Protein AF-H3CA23-F1 (afdb_monomer_lite)

InterPro domains:
  IPR003574 Interleukin-6-like [PF00489] (91-196)
  IPR003574 Interleukin-6-like [PTHR48494] (9-198)
  IPR009079 Four-helical cytokine-like, core [G3DSA:1.20.1250.10] (47-200)
  IPR009079 Four-helical cytokine-like, core [SSF47266] (45-198)
  IPR030473 Interleukin-6/GCSF/MGF, conserved site [PS00254] (92-117)

Radius of gyration: 25.31 Å; chains: 1; bounding box: 81×69×45 Å

pLDDT: mean 78.19, std 20.19, range [34.44, 96.19]

Organism: Tetraodon nigroviridis (NCBI:txid99883)

Secondary structure (DSSP, 8-state):
------PPP--------------------------------------HHHHHHHHHHHHHHHHHHHHHHHTTTTS-GGGGGGS--TTPPPPPPSSS--HHHHHHHHHHHHHHHHHHHHHHHHH-TTSGGGHHHHHHHHHHHHHHHH-S-GGG-----HHHHHHHHHHH--SSHHHHHHHHHHHHHHHHHHHHHHHHHHHHTT--

Foldseek 3Di:
DDDDDDDDDDDDDDDDDDDDDDDDDDDDDDDDDDDPPPPPVVPDPPLLLLVLLVQLLVLLVVVLVVVCVVCVVPDDLVCLVVLDQPPQFDADDPPDDDLLRLLLSLLLRLLLLLLVCVLLCVLPVPDSNNVSNVSSVSNNVSSCVVNPCNVPRDHDDPVRSVVSVVRQDDPDSVSSVSSSNSSSVSVNVRSVRSCCSNPVVVVD

Structure (mmCIF, N/CA/C/O backbone):
data_AF-H3CA23-F1
#
_entry.id   AF-H3CA23-F1
#
loop_
_atom_site.group_PDB
_atom_site.id
_atom_site.type_symbol
_atom_site.label_atom_id
_atom_site.label_alt_id
_atom_site.label_comp_id
_atom_site.label_asym_id
_atom_site.label_entity_id
_atom_site.label_seq_id
_atom_site.pdbx_PDB_ins_code
_atom_site.Cartn_x
_atom_site.Cartn_y
_atom_site.Cartn_z
_atom_site.occupancy
_atom_site.B_iso_or_equiv
_atom_site.auth_seq_id
_atom_site.auth_comp_id
_atom_site.auth_asym_id
_atom_site.auth_atom_id
_atom_site.pdbx_PDB_model_num
ATOM 1 N N . ALA A 1 1 ? 54.350 11.267 -15.943 1.00 40.88 1 ALA A N 1
ATOM 2 C CA . ALA A 1 1 ? 54.083 12.715 -15.873 1.00 40.88 1 ALA A CA 1
ATOM 3 C C . ALA A 1 1 ? 52.584 12.902 -15.698 1.00 40.88 1 ALA A C 1
ATOM 5 O O . ALA A 1 1 ? 51.828 12.430 -16.537 1.00 40.88 1 ALA A O 1
ATOM 6 N N . ALA A 1 2 ? 52.174 13.456 -14.558 1.00 42.53 2 ALA A N 1
ATOM 7 C CA . ALA A 1 2 ? 50.784 13.728 -14.217 1.00 42.53 2 ALA A CA 1
ATOM 8 C C . ALA A 1 2 ? 50.381 15.100 -14.768 1.00 42.53 2 ALA A C 1
ATOM 10 O O . ALA A 1 2 ? 51.158 16.046 -14.652 1.00 42.53 2 ALA A O 1
ATOM 11 N N . LEU A 1 3 ? 49.178 15.209 -15.328 1.00 47.94 3 LEU A N 1
ATOM 12 C CA . LEU A 1 3 ? 48.535 16.493 -15.587 1.00 47.94 3 LEU A CA 1
ATOM 13 C C . LEU A 1 3 ? 47.151 16.470 -14.946 1.00 47.94 3 LEU A C 1
ATOM 15 O O . LEU A 1 3 ? 46.196 15.901 -15.466 1.00 47.94 3 LEU A O 1
ATOM 19 N N . SER A 1 4 ? 47.115 17.071 -13.762 1.00 47.50 4 SER A N 1
ATOM 20 C CA . SER A 1 4 ? 45.931 17.465 -13.016 1.00 47.50 4 SER A CA 1
ATOM 21 C C . SER A 1 4 ? 45.407 18.790 -13.572 1.00 47.50 4 SER A C 1
ATOM 23 O O . SER A 1 4 ? 46.154 19.762 -13.583 1.00 47.50 4 SER A O 1
ATOM 25 N N . TYR A 1 5 ? 44.131 18.857 -13.951 1.00 51.53 5 TYR A N 1
ATOM 26 C CA . TYR A 1 5 ? 43.370 20.107 -14.108 1.00 51.53 5 TYR A CA 1
ATOM 27 C C . TYR A 1 5 ? 41.912 19.800 -13.718 1.00 51.53 5 TYR A C 1
ATOM 29 O O . TYR A 1 5 ? 41.244 19.028 -14.395 1.00 51.53 5 TYR A O 1
ATOM 37 N N . LEU A 1 6 ? 41.514 20.045 -12.464 1.00 48.12 6 LEU A N 1
ATOM 38 C CA . LEU A 1 6 ? 40.977 21.295 -11.888 1.00 48.12 6 LEU A CA 1
ATOM 39 C C . LEU A 1 6 ? 39.522 21.594 -12.313 1.00 48.12 6 LEU A C 1
ATOM 41 O O . LEU A 1 6 ? 39.256 22.121 -13.387 1.00 48.12 6 LEU A O 1
ATOM 45 N N . LEU A 1 7 ? 38.600 21.261 -11.400 1.00 53.44 7 LEU A N 1
ATOM 46 C CA . LEU A 1 7 ? 37.210 21.731 -11.312 1.00 53.44 7 LEU A CA 1
ATOM 47 C C . LEU A 1 7 ? 37.140 23.259 -11.111 1.00 53.44 7 LEU A C 1
ATOM 49 O O . LEU A 1 7 ? 37.961 23.793 -10.363 1.00 53.44 7 LEU A O 1
ATOM 53 N N . PRO A 1 8 ? 36.095 23.940 -11.611 1.00 59.56 8 PRO A N 1
ATOM 54 C CA . PRO A 1 8 ? 35.662 25.229 -11.080 1.00 59.56 8 PRO A CA 1
ATOM 55 C C . PRO A 1 8 ? 34.441 25.086 -10.140 1.00 59.56 8 PRO A C 1
ATOM 57 O O . PRO A 1 8 ? 33.476 24.404 -10.492 1.00 59.56 8 PRO A O 1
ATOM 60 N N . PRO A 1 9 ? 34.435 25.741 -8.963 1.00 54.28 9 PRO A N 1
ATOM 61 C CA . PRO A 1 9 ? 33.239 25.931 -8.144 1.00 54.28 9 PRO A CA 1
ATOM 62 C C . PRO A 1 9 ? 32.649 27.355 -8.278 1.00 54.28 9 PRO A C 1
ATOM 64 O O . PRO A 1 9 ? 33.352 28.271 -8.697 1.00 54.28 9 PRO A O 1
ATOM 67 N N . LEU A 1 10 ? 31.405 27.517 -7.778 1.00 47.91 10 LEU A N 1
ATOM 68 C CA . LEU A 1 10 ? 30.764 28.766 -7.280 1.00 47.91 10 LEU A CA 1
ATOM 69 C C . LEU A 1 10 ? 30.214 29.736 -8.369 1.00 47.91 10 LEU A C 1
ATOM 71 O O . LEU A 1 10 ? 30.836 29.917 -9.401 1.00 47.91 10 LEU A O 1
ATOM 75 N N . LEU A 1 11 ? 29.051 30.407 -8.277 1.00 55.22 11 LEU A N 1
ATOM 76 C CA . LEU A 1 11 ? 28.129 30.777 -7.189 1.00 55.22 11 LEU A CA 1
ATOM 77 C C . LEU A 1 11 ? 26.729 31.102 -7.761 1.00 55.22 11 LEU A C 1
ATOM 79 O O . LEU A 1 11 ? 26.617 31.797 -8.768 1.00 55.22 11 LEU A O 1
ATOM 83 N N . LEU A 1 12 ? 25.666 30.679 -7.066 1.00 51.41 12 LEU A N 1
ATOM 84 C CA . LEU A 1 12 ? 24.302 31.205 -7.219 1.00 51.41 12 LEU A CA 1
ATOM 85 C C . LEU A 1 12 ? 24.150 32.434 -6.304 1.00 51.41 12 LEU A C 1
ATOM 87 O O . LEU A 1 12 ? 24.375 32.315 -5.102 1.00 51.41 12 LEU A O 1
ATOM 91 N N . ALA A 1 13 ? 23.717 33.580 -6.832 1.00 49.81 13 ALA A N 1
ATOM 92 C CA . ALA A 1 13 ? 23.304 34.728 -6.022 1.00 49.81 13 ALA A CA 1
ATOM 93 C C . ALA A 1 13 ? 21.879 35.146 -6.410 1.00 49.81 13 ALA A C 1
ATOM 95 O O . ALA A 1 13 ? 21.656 35.776 -7.441 1.00 49.81 13 ALA A O 1
ATOM 96 N N . ALA A 1 14 ? 20.908 34.769 -5.577 1.00 46.16 14 ALA A N 1
ATOM 97 C CA . ALA A 1 14 ? 19.543 35.276 -5.624 1.00 46.16 14 ALA A CA 1
ATOM 98 C C . ALA A 1 14 ? 19.436 36.483 -4.681 1.00 46.16 14 ALA A C 1
ATOM 100 O O . ALA A 1 14 ? 19.662 36.350 -3.480 1.00 46.16 14 ALA A O 1
ATOM 101 N N . ALA A 1 15 ? 19.080 37.652 -5.211 1.00 46.56 15 ALA A N 1
ATOM 102 C CA . ALA A 1 15 ? 18.739 38.827 -4.415 1.00 46.56 15 ALA A CA 1
ATOM 103 C C . ALA A 1 15 ? 17.220 39.048 -4.471 1.00 46.56 15 ALA A C 1
ATOM 105 O O . ALA A 1 15 ? 16.711 39.723 -5.365 1.00 46.56 15 ALA A O 1
ATOM 106 N N . LEU A 1 16 ? 16.486 38.467 -3.519 1.00 48.69 16 LEU A N 1
ATOM 107 C CA . LEU A 1 16 ? 15.111 38.875 -3.227 1.00 48.69 16 LEU A CA 1
ATOM 108 C C . LEU A 1 16 ? 15.167 40.095 -2.304 1.00 48.69 16 LEU A C 1
ATOM 110 O O . LEU A 1 16 ? 15.683 40.028 -1.190 1.00 48.69 16 LEU A O 1
ATOM 114 N N . ARG A 1 17 ? 14.655 41.226 -2.792 1.00 45.69 17 ARG A N 1
ATOM 115 C CA . ARG A 1 17 ? 14.483 42.452 -2.010 1.00 45.69 17 ARG A CA 1
ATOM 116 C C . ARG A 1 17 ? 13.384 42.230 -0.965 1.00 45.69 17 ARG A C 1
ATOM 118 O O . ARG A 1 17 ? 12.209 42.208 -1.317 1.00 45.69 17 ARG A O 1
ATOM 125 N N . LEU A 1 18 ? 13.765 42.096 0.306 1.00 40.19 18 LEU A N 1
ATOM 126 C CA . LEU A 1 18 ? 12.863 42.320 1.436 1.00 40.19 18 LEU A CA 1
ATOM 127 C C . LEU A 1 18 ? 12.729 43.832 1.646 1.00 40.19 18 LEU A C 1
ATOM 129 O O . LEU A 1 18 ? 13.694 44.494 2.025 1.00 40.19 18 LEU A O 1
ATOM 133 N N . ALA A 1 19 ? 11.539 44.376 1.401 1.00 43.59 19 ALA A N 1
ATOM 134 C CA . ALA A 1 19 ? 11.179 45.704 1.875 1.00 43.59 19 ALA A CA 1
ATOM 135 C C . ALA A 1 19 ? 10.637 45.581 3.304 1.00 43.59 19 ALA A C 1
ATOM 137 O O . ALA A 1 19 ? 9.668 44.867 3.558 1.00 43.59 19 ALA A O 1
ATOM 138 N N . ALA A 1 20 ? 11.312 46.265 4.222 1.00 39.00 20 ALA A N 1
ATOM 139 C CA . ALA A 1 20 ? 10.903 46.455 5.600 1.00 39.00 20 ALA A CA 1
ATOM 140 C C . ALA A 1 20 ? 9.804 47.525 5.686 1.00 39.00 20 ALA A C 1
ATOM 142 O O . ALA A 1 20 ? 9.911 48.579 5.062 1.00 39.00 20 ALA A O 1
ATOM 143 N N . GLY A 1 21 ? 8.791 47.272 6.510 1.00 36.44 21 GLY A N 1
ATOM 144 C CA . GLY A 1 21 ? 7.843 48.273 6.989 1.00 36.44 21 GLY A CA 1
ATOM 145 C C . GLY A 1 21 ? 7.543 47.981 8.453 1.00 36.44 21 GLY A C 1
ATOM 146 O O . GLY A 1 21 ? 6.911 46.976 8.762 1.00 36.44 21 GLY A O 1
ATOM 147 N N . ALA A 1 22 ? 8.090 48.808 9.340 1.00 40.59 22 ALA A N 1
ATOM 148 C CA . ALA A 1 22 ? 7.913 48.743 10.788 1.00 40.59 22 ALA A CA 1
ATOM 149 C C . ALA A 1 22 ? 6.529 49.301 11.221 1.00 40.59 22 ALA A C 1
ATOM 151 O O . ALA A 1 22 ? 5.900 50.014 10.438 1.00 40.59 22 ALA A O 1
ATOM 152 N N . PRO A 1 23 ? 6.052 48.982 12.443 1.00 52.56 23 PRO A N 1
ATOM 153 C CA . PRO A 1 23 ? 4.692 49.253 12.930 1.00 52.56 23 PRO A CA 1
ATOM 154 C C . PRO A 1 23 ? 4.604 50.583 13.698 1.00 52.56 23 PRO A C 1
ATOM 156 O O . PRO A 1 23 ? 5.628 50.981 14.231 1.00 52.56 23 PRO A O 1
ATOM 159 N N . LEU A 1 24 ? 3.420 51.210 13.828 1.00 42.59 24 LEU A N 1
ATOM 160 C CA . LEU A 1 24 ? 3.053 52.151 14.915 1.00 42.59 24 LEU A CA 1
ATOM 161 C C . LEU A 1 24 ? 1.515 52.412 14.972 1.00 42.59 24 LEU A C 1
ATOM 163 O O . LEU A 1 24 ? 0.808 52.181 13.997 1.00 42.59 24 LEU A O 1
ATOM 167 N N . GLU A 1 25 ? 1.034 52.823 16.153 1.00 40.16 25 GLU A N 1
ATOM 168 C CA . GLU A 1 25 ? -0.298 52.689 16.799 1.00 40.16 25 GLU A CA 1
ATOM 169 C C . GLU A 1 25 ? -1.498 53.597 16.377 1.00 40.16 25 GLU A C 1
ATOM 171 O O . GLU A 1 25 ? -1.301 54.769 16.086 1.00 40.16 25 GLU A O 1
ATOM 176 N N . GLY A 1 26 ? -2.733 53.054 16.540 1.00 35.19 26 GLY A N 1
ATOM 177 C CA . GLY A 1 26 ? -3.985 53.626 17.144 1.00 35.19 26 GLY A CA 1
ATOM 178 C C . GLY A 1 26 ? -4.770 54.794 16.480 1.00 35.19 26 GLY A C 1
ATOM 179 O O . GLY A 1 26 ? -4.214 55.472 15.625 1.00 35.19 26 GLY A O 1
ATOM 180 N N . PRO A 1 27 ? -6.004 55.172 16.933 1.00 44.69 27 PRO A N 1
ATOM 181 C CA . PRO A 1 27 ? -7.143 54.424 17.517 1.00 44.69 27 PRO A CA 1
ATOM 182 C C . PRO A 1 27 ? -8.543 54.745 16.873 1.00 44.69 27 PRO A C 1
ATOM 184 O O . PRO A 1 27 ? -8.699 55.739 16.179 1.00 44.69 27 PRO A O 1
ATOM 187 N N . THR A 1 28 ? -9.565 53.933 17.207 1.00 43.66 28 THR A N 1
ATOM 188 C CA . THR A 1 28 ? -11.036 54.209 17.246 1.00 43.66 28 THR A CA 1
ATOM 189 C C . THR A 1 28 ? -11.780 54.725 15.997 1.00 43.66 28 THR A C 1
ATOM 191 O O . THR A 1 28 ? -11.635 55.876 15.627 1.00 43.66 28 THR A O 1
ATOM 194 N N . GLU A 1 29 ? -12.720 53.923 15.472 1.00 36.56 29 GLU A N 1
ATOM 195 C CA . GLU A 1 29 ? -14.161 54.251 15.327 1.00 36.56 29 GLU A CA 1
ATOM 196 C C . GLU A 1 29 ? -14.910 53.077 14.662 1.00 36.56 29 GLU A C 1
ATOM 198 O O . GLU A 1 29 ? -14.523 52.579 13.608 1.00 36.56 29 GLU A O 1
ATOM 203 N N . SER A 1 30 ? -15.983 52.601 15.304 1.00 43.06 30 SER A N 1
ATOM 204 C CA . SER A 1 30 ? -16.979 51.734 14.659 1.00 43.06 30 SER A CA 1
ATOM 205 C C . SER A 1 30 ? -17.856 52.570 13.727 1.00 43.06 30 SER A C 1
ATOM 207 O O . SER A 1 30 ? -18.174 53.712 14.058 1.00 43.06 30 SER A O 1
ATOM 209 N N . PRO A 1 31 ? -18.402 51.955 12.672 1.00 49.00 31 PRO A N 1
ATOM 210 C CA . PRO A 1 31 ? -19.856 51.953 12.609 1.00 49.00 31 PRO A CA 1
ATOM 211 C C . PRO A 1 31 ? -20.430 50.565 12.330 1.00 49.00 31 PRO A C 1
ATOM 213 O O . PRO A 1 31 ? -19.875 49.743 11.605 1.00 49.00 31 PRO A O 1
ATOM 216 N N . ALA A 1 32 ? -21.580 50.341 12.957 1.00 47.66 32 ALA A N 1
ATOM 217 C CA . ALA A 1 32 ? -22.476 49.232 12.702 1.00 47.66 32 ALA A CA 1
ATOM 218 C C . ALA A 1 32 ? -22.915 49.214 11.230 1.00 47.66 32 ALA A C 1
ATOM 220 O O . ALA A 1 32 ? -23.214 50.258 10.652 1.00 47.66 32 ALA A O 1
ATOM 221 N N . GLY A 1 33 ? -22.989 48.017 10.654 1.00 35.28 33 GLY A N 1
ATOM 222 C CA . GLY A 1 33 ? -23.410 47.809 9.276 1.00 35.28 33 GLY A CA 1
ATOM 223 C C . GLY A 1 33 ? -23.646 46.332 8.990 1.00 35.28 33 GLY A C 1
ATOM 224 O O . GLY A 1 33 ? -22.790 45.670 8.428 1.00 35.28 33 GLY A O 1
ATOM 225 N N . GLU A 1 34 ? -24.803 45.853 9.444 1.00 36.19 34 GLU A N 1
ATOM 226 C CA . GLU A 1 34 ? -25.635 44.840 8.781 1.00 36.19 34 GLU A CA 1
ATOM 227 C C . GLU A 1 34 ? -25.023 43.444 8.558 1.00 36.19 34 GLU A C 1
ATOM 229 O O . GLU A 1 34 ? -24.279 43.147 7.627 1.00 36.19 34 GLU A O 1
ATOM 234 N N . THR A 1 35 ? -25.443 42.540 9.440 1.00 43.78 35 THR A N 1
ATOM 235 C CA . THR A 1 35 ? -25.257 41.095 9.375 1.00 43.78 35 THR A CA 1
ATOM 236 C C . THR A 1 35 ? -25.940 40.513 8.133 1.00 43.78 35 THR A C 1
ATOM 238 O O . THR A 1 35 ? -27.113 40.141 8.183 1.00 43.78 35 THR A O 1
ATOM 241 N N . SER A 1 36 ? -25.210 40.390 7.026 1.00 50.09 36 SER A N 1
ATOM 242 C CA . SER A 1 36 ? -25.570 39.438 5.974 1.00 50.09 36 SER A CA 1
ATOM 243 C C . SER A 1 36 ? -25.048 38.073 6.397 1.00 50.09 36 SER A C 1
ATOM 245 O O . SER A 1 36 ? -23.867 37.764 6.244 1.00 50.09 36 SER A O 1
ATOM 247 N N . GLY A 1 37 ? -25.939 37.296 7.013 1.00 44.53 37 GLY A N 1
ATOM 248 C CA . GLY A 1 37 ? -25.735 35.892 7.336 1.00 44.53 37 GLY A CA 1
ATOM 249 C C . GLY A 1 37 ? -25.619 35.068 6.063 1.00 44.53 37 GLY A C 1
ATOM 250 O O . GLY A 1 37 ? -26.547 34.366 5.680 1.00 44.53 37 GLY A O 1
ATOM 251 N N . GLU A 1 38 ? -24.466 35.140 5.414 1.00 39.28 38 GLU A N 1
ATOM 252 C CA . GLU A 1 38 ? -23.942 33.970 4.741 1.00 39.28 38 GLU A CA 1
ATOM 253 C C . GLU A 1 38 ? -23.339 33.134 5.861 1.00 39.28 38 GLU A C 1
ATOM 255 O O . GLU A 1 38 ? -22.231 33.389 6.339 1.00 39.28 38 GLU A O 1
ATOM 260 N N . GLU A 1 39 ? -24.122 32.173 6.351 1.00 40.69 39 GLU A N 1
ATOM 261 C CA . GLU A 1 39 ? -23.540 30.990 6.957 1.00 40.69 39 GLU A CA 1
ATOM 262 C C . GLU A 1 39 ? -22.532 30.474 5.927 1.00 40.69 39 GLU A C 1
ATOM 264 O O . GLU A 1 39 ? -22.879 29.785 4.967 1.00 40.69 39 GLU A O 1
ATOM 269 N N . LEU A 1 40 ? -21.257 30.840 6.107 1.00 34.44 40 LEU A N 1
ATOM 270 C CA . LEU A 1 40 ? -20.181 29.934 5.778 1.00 34.44 40 LEU A CA 1
ATOM 271 C C . LEU A 1 40 ? -20.583 28.671 6.530 1.00 34.44 40 LEU A C 1
ATOM 273 O O . LEU A 1 40 ? -20.370 28.571 7.741 1.00 34.44 40 LEU A O 1
ATOM 277 N N . GLU A 1 41 ? -21.245 27.759 5.812 1.00 39.75 41 GLU A N 1
ATOM 278 C CA . GLU A 1 41 ? -21.156 26.327 6.021 1.00 39.75 41 GLU A CA 1
ATOM 279 C C . GLU A 1 41 ? -19.690 26.11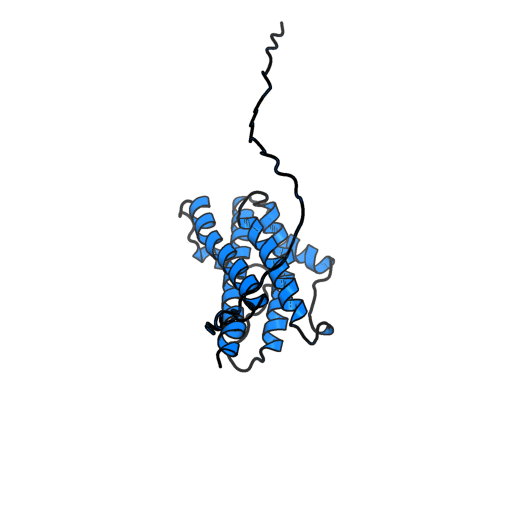7 6.355 1.00 39.75 41 GLU A C 1
ATOM 281 O O . GLU A 1 41 ? -18.804 26.159 5.495 1.00 39.75 41 GLU A O 1
ATOM 286 N N . THR A 1 42 ? -19.424 26.090 7.657 1.00 34.75 42 THR A N 1
ATOM 287 C CA . THR A 1 42 ? -18.108 25.903 8.223 1.00 34.75 42 THR A CA 1
ATOM 288 C C . THR A 1 42 ? -17.874 24.466 7.865 1.00 34.75 42 THR A C 1
ATOM 290 O O . THR A 1 42 ? -18.392 23.573 8.536 1.00 34.75 42 THR A O 1
ATOM 293 N N . GLY A 1 43 ? -17.263 24.289 6.685 1.00 35.28 43 GLY A N 1
ATOM 294 C CA . GLY A 1 43 ? -17.200 23.028 5.980 1.00 35.28 43 GLY A CA 1
ATOM 295 C C . GLY A 1 43 ? -16.864 21.978 7.006 1.00 35.28 43 GLY A C 1
ATOM 296 O O . GLY A 1 43 ? -15.843 22.101 7.688 1.00 35.28 43 GLY A O 1
ATOM 297 N N . ARG A 1 44 ? -17.808 21.051 7.204 1.00 45.09 44 ARG A N 1
ATOM 298 C CA . ARG A 1 44 ? -17.723 19.975 8.189 1.00 45.09 44 ARG A CA 1
ATOM 299 C C . ARG A 1 44 ? -16.259 19.549 8.289 1.00 45.09 44 ARG A C 1
ATOM 301 O O . ARG A 1 44 ? -15.719 19.217 7.231 1.00 45.09 44 ARG A O 1
ATOM 308 N N . PRO A 1 45 ? -15.618 19.589 9.476 1.00 49.56 45 PRO A N 1
ATOM 309 C CA . PRO A 1 45 ? -14.192 19.316 9.588 1.00 49.56 45 PRO A CA 1
ATOM 310 C C . PRO A 1 45 ? -13.901 18.041 8.811 1.00 49.56 45 PRO A C 1
ATOM 312 O O . PRO A 1 45 ? -14.546 17.016 9.068 1.00 49.56 45 PRO A O 1
ATOM 315 N N . GLU A 1 46 ? -13.047 18.150 7.787 1.00 63.09 46 GLU A N 1
ATOM 316 C CA . GLU A 1 46 ? -12.766 17.021 6.910 1.00 63.09 46 GLU A CA 1
ATOM 317 C C . GLU A 1 46 ? -12.392 15.841 7.804 1.00 63.09 46 GLU A C 1
ATOM 319 O O . GLU A 1 46 ? -11.524 15.957 8.672 1.00 63.09 46 GLU A O 1
ATOM 324 N N . ASP A 1 47 ? -13.100 14.719 7.662 1.00 85.75 47 ASP A N 1
ATOM 325 C CA . ASP A 1 47 ? -12.831 13.557 8.498 1.00 85.75 47 ASP A CA 1
ATOM 326 C C . ASP A 1 47 ? -11.399 13.097 8.218 1.00 85.75 47 ASP A C 1
ATOM 328 O O . ASP A 1 47 ? -11.132 12.502 7.173 1.00 85.75 47 ASP A O 1
ATOM 332 N N . ALA A 1 48 ? -10.485 13.384 9.148 1.00 90.38 48 ALA A N 1
ATOM 333 C CA . ALA A 1 48 ? -9.047 13.181 8.983 1.00 90.38 48 ALA A CA 1
ATOM 334 C C . ALA A 1 48 ? -8.708 11.753 8.529 1.00 90.38 48 ALA A C 1
ATOM 336 O O . ALA A 1 48 ? -7.833 11.549 7.688 1.00 90.38 48 ALA A O 1
ATOM 337 N N . LEU A 1 49 ? -9.482 10.762 8.987 1.00 90.12 49 LEU A N 1
ATOM 338 C CA . LEU A 1 49 ? -9.360 9.381 8.530 1.00 90.12 49 LEU A CA 1
ATOM 339 C C . LEU A 1 49 ? -9.688 9.218 7.039 1.00 90.12 49 LEU A C 1
ATOM 341 O O . LEU A 1 49 ? -8.983 8.500 6.332 1.00 90.12 49 LEU A O 1
ATOM 345 N N . ALA A 1 50 ? -10.766 9.839 6.559 1.00 89.75 50 ALA A N 1
ATOM 346 C CA . ALA A 1 50 ? -11.139 9.791 5.150 1.00 89.75 50 ALA A CA 1
ATOM 347 C C . ALA A 1 50 ? -10.077 10.485 4.284 1.00 89.75 50 ALA A C 1
ATOM 349 O O . ALA A 1 50 ? -9.662 9.925 3.271 1.00 89.75 50 ALA A O 1
ATOM 350 N N . VAL A 1 51 ? -9.567 11.640 4.723 1.00 92.19 51 VAL A N 1
ATOM 351 C CA . VAL A 1 51 ? -8.485 12.370 4.039 1.00 92.19 51 VAL A CA 1
ATOM 352 C C . VAL A 1 51 ? -7.203 11.538 3.969 1.00 92.19 51 VAL A C 1
ATOM 354 O O . VAL A 1 51 ? -6.598 11.402 2.899 1.00 92.19 51 VAL A O 1
ATOM 357 N N . ALA A 1 52 ? -6.799 10.931 5.087 1.00 93.88 52 ALA A N 1
ATOM 358 C CA . ALA A 1 52 ? -5.630 10.062 5.140 1.00 93.88 52 ALA A CA 1
ATOM 359 C C . ALA A 1 52 ? -5.803 8.841 4.221 1.00 93.88 52 ALA A C 1
ATOM 361 O O . ALA A 1 52 ? -4.899 8.509 3.453 1.00 93.88 52 ALA A O 1
ATOM 362 N N . LEU A 1 53 ? -6.985 8.216 4.228 1.00 93.62 53 LEU A N 1
ATOM 363 C CA . LEU A 1 53 ? -7.293 7.064 3.382 1.00 93.62 53 LEU A CA 1
ATOM 364 C C . LEU A 1 53 ? -7.227 7.413 1.890 1.00 93.62 53 LEU A C 1
ATOM 366 O O . LEU A 1 53 ? -6.591 6.693 1.116 1.00 93.62 53 LEU A O 1
ATOM 370 N N . GLU A 1 54 ? -7.833 8.529 1.485 1.00 93.25 54 GLU A N 1
ATOM 371 C CA . GLU A 1 54 ? -7.776 9.008 0.099 1.00 93.25 54 GLU A CA 1
ATOM 372 C C . GLU A 1 54 ? -6.349 9.375 -0.328 1.00 93.25 54 GLU A C 1
ATOM 374 O O . GLU A 1 54 ? -5.968 9.150 -1.479 1.00 93.25 54 GLU A O 1
ATOM 379 N N . SER A 1 55 ? -5.523 9.877 0.594 1.00 94.06 55 SER A N 1
ATOM 380 C CA . SER A 1 55 ? -4.116 10.191 0.320 1.00 94.06 55 SER A CA 1
ATOM 381 C C . SER A 1 55 ? -3.306 8.934 -0.020 1.00 94.06 55 SER A C 1
ATOM 383 O O . SER A 1 55 ? -2.617 8.906 -1.046 1.00 94.06 55 SER A O 1
ATOM 385 N N . VAL A 1 56 ? -3.451 7.853 0.759 1.00 94.81 56 VAL A N 1
ATOM 386 C CA . VAL A 1 56 ? -2.783 6.570 0.460 1.00 94.81 56 VAL A CA 1
ATOM 387 C C . VAL A 1 56 ? -3.330 5.944 -0.824 1.00 94.81 56 VAL A C 1
ATOM 389 O O . VAL A 1 56 ? -2.568 5.428 -1.647 1.00 94.81 56 VAL A O 1
ATOM 392 N N . LEU A 1 57 ? -4.645 6.012 -1.050 1.00 94.62 57 LEU A N 1
ATOM 393 C CA . LEU A 1 57 ? -5.262 5.507 -2.280 1.00 94.62 57 LEU A CA 1
ATOM 394 C C . LEU A 1 57 ? -4.770 6.249 -3.520 1.00 94.62 57 LEU A C 1
ATOM 396 O O . LEU A 1 57 ? -4.502 5.623 -4.545 1.00 94.62 57 LEU A O 1
ATOM 400 N N . ARG A 1 58 ? -4.599 7.570 -3.434 1.00 93.19 58 ARG A N 1
ATOM 401 C CA . ARG A 1 58 ? -4.024 8.373 -4.515 1.00 93.19 58 ARG A CA 1
ATOM 402 C C . ARG A 1 58 ? -2.574 7.977 -4.781 1.00 93.19 58 ARG A C 1
ATOM 404 O O . ARG A 1 58 ? -2.222 7.778 -5.943 1.00 93.19 58 ARG A O 1
ATOM 411 N N . ALA A 1 59 ? -1.762 7.826 -3.734 1.00 91.81 59 ALA A N 1
ATOM 412 C CA . ALA A 1 59 ? -0.364 7.420 -3.861 1.00 91.81 59 ALA A CA 1
ATOM 413 C C . ALA A 1 59 ? -0.237 6.026 -4.502 1.00 91.81 59 ALA A C 1
ATOM 415 O O . ALA A 1 59 ? 0.426 5.868 -5.524 1.00 91.81 59 ALA A O 1
ATOM 416 N N . THR A 1 60 ? -0.976 5.037 -3.994 1.00 92.62 60 THR A N 1
ATOM 417 C CA . THR A 1 60 ? -0.979 3.671 -4.547 1.00 92.62 60 THR A CA 1
ATOM 418 C C . THR A 1 60 ? -1.599 3.590 -5.944 1.00 92.62 60 THR A C 1
ATOM 420 O O . THR A 1 60 ? -1.156 2.790 -6.758 1.00 92.62 60 THR A O 1
ATOM 423 N N . LYS A 1 61 ? -2.573 4.439 -6.298 1.00 91.38 61 LYS A N 1
ATOM 424 C CA . LYS A 1 61 ? -3.113 4.497 -7.669 1.00 91.38 61 LYS A CA 1
ATOM 425 C C . LYS A 1 61 ? -2.080 5.005 -8.677 1.00 91.38 61 LYS A C 1
ATOM 427 O O . LYS A 1 61 ? -2.071 4.544 -9.820 1.00 91.38 61 LYS A O 1
ATOM 432 N N . ARG A 1 62 ? -1.218 5.951 -8.281 1.00 89.56 62 ARG A N 1
ATOM 433 C CA . ARG A 1 62 ? -0.133 6.453 -9.144 1.00 89.56 62 ARG A CA 1
ATOM 434 C C . ARG A 1 62 ? 0.882 5.362 -9.477 1.00 89.56 62 ARG A C 1
ATOM 436 O O . ARG A 1 62 ? 1.325 5.325 -10.623 1.00 89.56 62 ARG A O 1
ATOM 443 N N . HIS A 1 63 ? 1.137 4.434 -8.552 1.00 89.75 63 HIS A N 1
ATOM 444 C CA . HIS A 1 63 ? 2.124 3.370 -8.753 1.00 89.75 63 HIS A CA 1
ATOM 445 C C . HIS A 1 63 ? 1.865 2.522 -10.008 1.00 89.75 63 HIS A C 1
ATOM 447 O O . HIS A 1 63 ? 2.814 2.104 -10.659 1.00 89.75 63 HIS A O 1
ATOM 453 N N . LYS A 1 64 ? 0.601 2.323 -10.426 1.00 90.38 64 LYS A N 1
ATOM 454 C CA . LYS A 1 64 ? 0.297 1.593 -11.672 1.00 90.38 64 LYS A CA 1
ATOM 455 C C . LYS A 1 64 ? 0.983 2.223 -12.888 1.00 90.38 64 LYS A C 1
ATOM 457 O O . LYS A 1 64 ? 1.454 1.507 -13.764 1.00 90.38 64 LYS A O 1
ATOM 462 N N . LYS A 1 65 ? 1.037 3.557 -12.958 1.00 90.50 65 LYS A N 1
ATOM 463 C CA . LYS A 1 65 ? 1.722 4.259 -14.053 1.00 90.50 65 LYS A CA 1
ATOM 464 C C . LYS A 1 65 ? 3.236 4.076 -13.968 1.00 90.50 65 LYS A C 1
ATOM 466 O O . LYS A 1 65 ? 3.870 3.887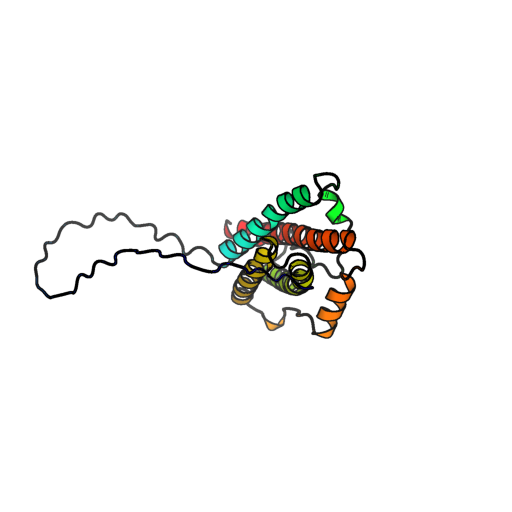 -14.996 1.00 90.50 65 LYS A O 1
ATOM 471 N N . GLU A 1 66 ? 3.788 4.112 -12.759 1.00 91.62 66 GLU A N 1
ATOM 472 C CA . GLU A 1 66 ? 5.223 3.928 -12.511 1.00 91.62 66 GLU A CA 1
ATOM 473 C C . GLU A 1 66 ? 5.668 2.503 -12.868 1.00 91.62 66 GLU A C 1
ATOM 475 O O . GLU A 1 66 ? 6.662 2.344 -13.566 1.00 91.62 66 GLU A O 1
ATOM 480 N N . PHE A 1 67 ? 4.873 1.487 -12.517 1.00 93.81 67 PHE A N 1
ATOM 481 C CA . PHE A 1 67 ? 5.083 0.101 -12.941 1.00 93.81 67 PHE A CA 1
ATOM 482 C C . PHE A 1 67 ? 5.127 -0.033 -14.469 1.00 93.81 67 PHE A C 1
ATOM 484 O O . PHE A 1 67 ? 6.063 -0.603 -15.025 1.00 93.81 67 PHE A O 1
ATOM 491 N N . LEU A 1 68 ? 4.117 0.505 -15.162 1.00 93.69 68 LEU A N 1
ATOM 492 C CA . LEU A 1 68 ? 4.043 0.402 -16.622 1.00 93.69 68 LEU A CA 1
ATOM 493 C C . LEU A 1 68 ? 5.211 1.120 -17.306 1.00 93.69 68 LEU A C 1
ATOM 495 O O . LEU A 1 68 ? 5.699 0.633 -18.321 1.00 93.69 68 LEU A O 1
ATOM 499 N N . ALA A 1 69 ? 5.662 2.248 -16.751 1.00 93.19 69 ALA A N 1
ATOM 500 C CA . ALA A 1 69 ? 6.825 2.969 -17.252 1.00 93.19 69 ALA A CA 1
ATOM 501 C C . ALA A 1 69 ? 8.125 2.179 -17.036 1.00 93.19 69 ALA A C 1
ATOM 503 O O . ALA A 1 69 ? 8.936 2.077 -17.951 1.00 93.19 69 ALA A O 1
ATOM 504 N N . GLU A 1 70 ? 8.309 1.591 -15.853 1.00 93.88 70 GLU A N 1
ATOM 505 C CA . GLU A 1 70 ? 9.509 0.826 -15.511 1.00 93.88 70 GLU A CA 1
ATOM 506 C C . GLU A 1 70 ? 9.684 -0.421 -16.381 1.00 93.88 70 GLU A C 1
ATOM 508 O O . GLU A 1 70 ? 10.784 -0.690 -16.863 1.00 93.88 70 GLU A O 1
ATOM 513 N N . PHE A 1 71 ? 8.599 -1.156 -16.622 1.00 94.25 71 PHE A N 1
ATOM 514 C CA . PHE A 1 71 ? 8.623 -2.368 -17.443 1.00 94.25 71 PHE A CA 1
ATOM 515 C C . PHE A 1 71 ? 8.252 -2.117 -18.906 1.00 94.25 71 PHE A C 1
ATOM 517 O O . PHE A 1 71 ? 8.041 -3.075 -19.641 1.00 94.25 71 PHE A O 1
ATOM 524 N N . GLN A 1 72 ? 8.140 -0.851 -19.326 1.00 93.88 72 GLN A N 1
ATOM 525 C CA . GLN A 1 72 ? 7.838 -0.437 -20.705 1.00 93.88 72 GLN A CA 1
ATOM 526 C C . GLN A 1 72 ? 6.592 -1.118 -21.310 1.00 93.88 72 GLN A C 1
ATOM 528 O O . GLN A 1 72 ? 6.463 -1.247 -22.521 1.00 93.88 72 GLN A O 1
ATOM 533 N N . GLY A 1 73 ? 5.656 -1.565 -20.467 1.00 88.25 73 GLY A N 1
ATOM 534 C CA . GLY A 1 73 ? 4.476 -2.331 -20.881 1.00 88.25 73 GLY A CA 1
ATOM 535 C C . GLY A 1 73 ? 4.716 -3.811 -21.222 1.00 88.25 73 GLY A C 1
ATOM 536 O O . GLY A 1 73 ? 3.740 -4.519 -21.465 1.00 88.25 73 GLY A O 1
ATOM 537 N N . GLU A 1 74 ? 5.958 -4.301 -21.176 1.00 91.69 74 GLU A N 1
ATOM 538 C CA . GLU A 1 74 ? 6.316 -5.702 -21.464 1.00 91.69 74 GLU A CA 1
ATOM 539 C C . GLU A 1 74 ? 5.745 -6.671 -20.421 1.00 91.69 74 GLU A C 1
ATOM 541 O O . GLU A 1 74 ? 5.359 -7.804 -20.718 1.00 91.69 74 GLU A O 1
ATOM 546 N N . VAL A 1 75 ? 5.642 -6.209 -19.173 1.00 93.25 75 VAL A N 1
ATOM 547 C CA . VAL A 1 75 ? 5.004 -6.955 -18.088 1.00 93.25 75 VAL A CA 1
ATOM 548 C C . VAL A 1 75 ? 3.602 -6.405 -17.861 1.00 93.25 75 VAL A C 1
ATOM 550 O O . VAL A 1 75 ? 3.412 -5.223 -17.575 1.00 93.25 75 VAL A O 1
ATOM 553 N N . LYS A 1 76 ? 2.596 -7.279 -17.946 1.00 93.19 76 LYS A N 1
ATOM 554 C CA . LYS A 1 76 ? 1.207 -6.916 -17.642 1.00 93.19 76 LYS A CA 1
ATOM 555 C C . LYS A 1 76 ? 1.053 -6.638 -16.151 1.00 93.19 76 LYS A C 1
ATOM 557 O O . LYS A 1 76 ? 1.461 -7.449 -15.324 1.00 93.19 76 LYS A O 1
ATOM 562 N N . TYR A 1 77 ? 0.415 -5.522 -15.808 1.00 92.19 77 TYR A N 1
ATOM 563 C CA . TYR A 1 77 ? 0.199 -5.103 -14.418 1.00 92.19 77 TYR A CA 1
ATOM 564 C C . TYR A 1 77 ? -0.551 -6.156 -13.593 1.00 92.19 77 TYR A C 1
ATOM 566 O O . TYR A 1 77 ? -0.287 -6.341 -12.408 1.00 92.19 77 TYR A O 1
ATOM 574 N N . GLU A 1 78 ? -1.445 -6.902 -14.233 1.00 91.00 78 GLU A N 1
ATOM 575 C CA . GLU A 1 78 ? -2.216 -7.974 -13.612 1.00 91.00 78 GLU A CA 1
ATOM 576 C C . GLU A 1 78 ? -1.320 -9.118 -13.108 1.00 91.00 78 GLU A C 1
ATOM 578 O O . GLU A 1 78 ? -1.699 -9.807 -12.170 1.00 91.00 78 GLU A O 1
ATOM 583 N N . PHE A 1 79 ? -0.103 -9.292 -13.644 1.00 91.56 79 PHE A N 1
ATOM 584 C CA . PHE A 1 79 ? 0.832 -10.323 -13.174 1.00 91.56 79 PHE A CA 1
ATOM 585 C C . PHE A 1 79 ? 1.361 -10.079 -11.758 1.00 91.56 79 PHE A C 1
ATOM 587 O O . PHE A 1 79 ? 1.901 -11.004 -11.146 1.00 91.56 79 PHE A O 1
ATOM 594 N N . LEU A 1 80 ? 1.172 -8.879 -11.204 1.00 92.38 80 LEU A N 1
ATOM 595 C CA . LEU A 1 80 ? 1.475 -8.598 -9.802 1.00 92.38 80 LEU A CA 1
ATOM 596 C C . LEU A 1 80 ? 0.633 -9.454 -8.838 1.00 92.38 80 LEU A C 1
ATOM 598 O O . LEU A 1 80 ? 1.077 -9.720 -7.722 1.00 92.38 80 LEU A O 1
ATOM 602 N N . ASP A 1 81 ? -0.524 -9.976 -9.268 1.00 86.25 81 ASP A N 1
ATOM 603 C CA . ASP A 1 81 ? -1.348 -10.899 -8.469 1.00 86.25 81 ASP A CA 1
ATOM 604 C C . ASP A 1 81 ? -0.691 -12.280 -8.222 1.00 86.25 81 ASP A C 1
ATOM 606 O O . ASP A 1 81 ? -1.075 -13.028 -7.303 1.00 86.25 81 ASP A O 1
ATOM 610 N N . ARG A 1 82 ? 0.330 -12.611 -9.026 1.00 85.44 82 ARG A N 1
ATOM 611 C CA . ARG A 1 82 ? 1.088 -13.867 -8.964 1.00 85.44 82 ARG A CA 1
ATOM 612 C C . ARG A 1 82 ? 2.204 -13.808 -7.933 1.00 85.44 82 ARG A C 1
ATOM 614 O O . ARG A 1 82 ? 2.623 -14.854 -7.443 1.00 85.44 82 ARG A O 1
ATOM 621 N N . TYR A 1 83 ? 2.650 -12.609 -7.563 1.00 83.44 83 TYR A N 1
ATOM 622 C CA . TYR A 1 83 ? 3.644 -12.412 -6.513 1.00 83.44 83 TYR A CA 1
ATOM 623 C C . TYR A 1 83 ? 2.965 -12.574 -5.156 1.00 83.44 83 TYR A C 1
ATOM 625 O O . TYR A 1 83 ? 2.466 -11.624 -4.555 1.00 83.44 83 TYR A O 1
ATOM 633 N N . LYS A 1 84 ? 2.899 -13.829 -4.695 1.00 83.00 84 LYS A N 1
ATOM 634 C CA . LYS A 1 84 ? 2.306 -14.177 -3.403 1.00 83.00 84 LYS A CA 1
ATOM 635 C C . LYS A 1 84 ? 3.155 -13.594 -2.283 1.00 83.00 84 LYS A C 1
ATOM 637 O O . LYS A 1 84 ? 4.257 -14.065 -2.015 1.00 83.00 84 LYS A O 1
ATOM 642 N N . ILE A 1 85 ? 2.612 -12.570 -1.640 1.00 86.75 85 ILE A N 1
ATOM 643 C CA . ILE A 1 85 ? 3.180 -11.983 -0.435 1.00 86.75 85 ILE A CA 1
ATOM 644 C C . ILE A 1 85 ? 2.612 -12.757 0.756 1.00 86.75 85 ILE A C 1
ATOM 646 O O . ILE A 1 85 ? 1.388 -12.881 0.875 1.00 86.75 85 ILE A O 1
ATOM 650 N N . PRO A 1 86 ? 3.466 -13.326 1.615 1.00 81.56 86 PRO A N 1
ATOM 651 C CA . PRO A 1 86 ? 3.007 -14.020 2.807 1.00 81.56 86 PRO A CA 1
ATOM 652 C C . PRO A 1 86 ? 2.271 -13.081 3.761 1.00 81.56 86 PRO A C 1
ATOM 654 O O . PRO A 1 86 ? 2.569 -11.891 3.837 1.00 81.56 86 PRO A O 1
ATOM 657 N N . SER A 1 87 ? 1.328 -13.641 4.518 1.00 81.69 87 SER A N 1
ATOM 658 C CA . SER A 1 87 ? 0.671 -12.948 5.634 1.00 81.69 87 SER A CA 1
ATOM 659 C C . SER A 1 87 ? -0.074 -11.664 5.251 1.00 81.69 87 SER A C 1
ATOM 661 O O . SER A 1 87 ? -0.230 -10.774 6.085 1.00 81.69 87 SER A O 1
ATOM 663 N N . LEU A 1 88 ? -0.557 -11.556 4.005 1.00 85.19 88 LEU A N 1
ATOM 664 C CA . LEU A 1 88 ? -1.418 -10.441 3.619 1.00 85.19 88 LEU A CA 1
ATOM 665 C C . LEU A 1 88 ? -2.700 -10.426 4.468 1.00 85.19 88 LEU A C 1
ATOM 667 O O . LEU A 1 88 ? -3.303 -11.480 4.699 1.00 85.19 88 LEU A O 1
ATOM 671 N N . PRO A 1 89 ? -3.142 -9.241 4.916 1.00 85.12 89 PRO A N 1
ATOM 672 C CA . PRO A 1 89 ? -4.296 -9.126 5.790 1.00 85.12 89 PRO A CA 1
ATOM 673 C C . PRO A 1 89 ? -5.594 -9.519 5.087 1.00 85.12 89 PRO A C 1
ATOM 675 O O . PRO A 1 89 ? -5.794 -9.285 3.892 1.00 85.12 89 PRO A O 1
ATOM 678 N N . ALA A 1 90 ? -6.519 -10.076 5.867 1.00 83.62 90 ALA A N 1
ATOM 679 C CA . ALA A 1 90 ? -7.862 -10.367 5.395 1.00 83.62 90 ALA A CA 1
ATOM 680 C C . ALA A 1 90 ? -8.618 -9.072 5.053 1.00 83.62 90 ALA A C 1
ATOM 682 O O . ALA A 1 90 ? -8.548 -8.070 5.765 1.00 83.62 90 ALA A O 1
ATOM 683 N N . LYS A 1 91 ? -9.407 -9.119 3.978 1.00 80.56 91 LYS A N 1
ATOM 684 C CA . LYS A 1 91 ? -10.268 -8.011 3.547 1.00 80.56 91 LYS A CA 1
ATOM 685 C C . LYS A 1 91 ? -11.400 -7.755 4.550 1.00 80.56 91 LYS A C 1
ATOM 687 O O . LYS A 1 91 ? -11.830 -8.661 5.277 1.00 80.56 91 LYS A O 1
ATOM 692 N N . CYS A 1 92 ? -11.944 -6.536 4.556 1.00 81.75 92 CYS A N 1
ATOM 693 C CA . CYS A 1 92 ? -13.206 -6.278 5.251 1.00 81.75 92 CYS A CA 1
ATOM 694 C C . CYS A 1 92 ? -14.364 -6.977 4.508 1.00 81.75 92 CYS A C 1
ATOM 696 O O . CYS A 1 92 ? -14.538 -6.752 3.311 1.00 81.75 92 CYS A O 1
ATOM 698 N N . PRO A 1 93 ? -15.160 -7.825 5.177 1.00 70.06 93 PRO A N 1
ATOM 699 C CA . PRO A 1 93 ? -16.285 -8.505 4.563 1.00 70.06 93 PRO A CA 1
ATOM 700 C C . PRO A 1 93 ? -17.410 -7.508 4.308 1.00 70.06 93 PRO A C 1
ATOM 702 O O . PRO A 1 93 ? -17.654 -6.586 5.088 1.00 70.06 93 PRO A O 1
ATOM 705 N N . TYR A 1 94 ? -18.088 -7.712 3.183 1.00 65.31 94 TYR A N 1
ATOM 706 C CA . TYR A 1 94 ? -19.092 -6.797 2.649 1.00 65.31 94 TYR A CA 1
ATOM 707 C C . TYR A 1 94 ? -20.408 -6.795 3.444 1.00 65.31 94 TYR A C 1
ATOM 709 O O . TYR A 1 94 ? -21.105 -5.781 3.466 1.00 65.31 94 TYR A O 1
ATOM 717 N N . SER A 1 95 ? -20.740 -7.895 4.124 1.00 65.00 95 SER A N 1
ATOM 718 C CA . SER A 1 95 ? -21.964 -8.067 4.914 1.00 65.00 95 SER A CA 1
ATOM 719 C C . SER A 1 95 ? -21.652 -8.347 6.389 1.00 65.00 95 SER A C 1
ATOM 721 O O . SER A 1 95 ? -20.603 -8.886 6.735 1.00 65.00 95 SER A O 1
ATOM 723 N N . ASN A 1 96 ? -22.571 -7.948 7.274 1.00 60.41 96 ASN A N 1
ATOM 724 C CA . ASN A 1 96 ? -22.604 -8.300 8.704 1.00 60.41 96 ASN A CA 1
ATOM 725 C C . ASN A 1 96 ? -21.415 -7.852 9.580 1.00 60.41 96 ASN A C 1
ATOM 727 O O . ASN A 1 96 ? -21.344 -8.233 10.743 1.00 60.41 96 ASN A O 1
ATOM 731 N N . PHE A 1 97 ? -20.507 -7.007 9.081 1.00 62.34 97 PHE A N 1
ATOM 732 C CA . PHE A 1 97 ? -19.421 -6.440 9.892 1.00 62.34 97 PHE A CA 1
ATOM 733 C C . PHE A 1 97 ? -19.748 -5.046 10.431 1.00 62.34 97 PHE A C 1
ATOM 735 O O . PHE A 1 97 ? -20.115 -4.145 9.672 1.00 62.34 97 PHE A O 1
ATOM 742 N N . GLY A 1 98 ? -19.569 -4.851 11.739 1.00 72.75 98 GLY A N 1
ATOM 743 C CA . GLY A 1 98 ? -19.598 -3.528 12.363 1.00 72.75 98 GLY A CA 1
ATOM 744 C C . GLY A 1 98 ? -18.434 -2.655 11.880 1.00 72.75 98 GLY A C 1
ATOM 745 O O . GLY A 1 98 ? -17.360 -3.165 11.554 1.00 72.75 98 GLY A O 1
ATOM 746 N N . GLN A 1 99 ? -18.642 -1.336 11.838 1.00 78.94 99 GLN A N 1
ATOM 747 C CA . GLN A 1 99 ? -17.607 -0.366 11.455 1.00 78.94 99 GLN A CA 1
ATOM 748 C C . GLN A 1 99 ? -16.327 -0.547 12.288 1.00 78.94 99 GLN A C 1
ATOM 750 O O . GLN A 1 99 ? -15.233 -0.565 11.729 1.00 78.94 99 GLN A O 1
ATOM 755 N N . ASP A 1 100 ? -16.471 -0.784 13.594 1.00 83.19 100 ASP A N 1
ATOM 756 C CA . ASP A 1 100 ? -15.353 -0.982 14.525 1.00 83.19 100 ASP A CA 1
ATOM 757 C C . ASP A 1 100 ? -14.518 -2.227 14.176 1.00 83.19 100 ASP A C 1
ATOM 759 O O . ASP A 1 100 ? -13.289 -2.190 14.199 1.00 83.19 100 ASP A O 1
ATOM 763 N N . ALA A 1 101 ? -15.159 -3.317 13.746 1.00 84.19 101 ALA A N 1
ATOM 764 C CA . ALA A 1 101 ? -14.455 -4.530 13.342 1.00 84.19 101 ALA A CA 1
ATOM 765 C C . ALA A 1 101 ? -13.668 -4.344 12.029 1.00 84.19 101 ALA A C 1
ATOM 767 O O . ALA A 1 101 ? -12.581 -4.906 11.884 1.00 84.19 101 ALA A O 1
ATOM 768 N N . CYS A 1 102 ? -14.172 -3.532 11.089 1.00 87.44 102 CYS A N 1
ATOM 769 C CA . CYS A 1 102 ? -13.412 -3.179 9.886 1.00 87.44 102 CYS A CA 1
ATOM 770 C C . CYS A 1 102 ? -12.277 -2.186 10.187 1.00 87.44 102 CYS A C 1
ATOM 772 O O . CYS A 1 102 ? -11.204 -2.326 9.611 1.00 87.44 102 CYS A O 1
ATOM 774 N N . LEU A 1 103 ? -12.459 -1.243 11.122 1.00 89.12 103 LEU A N 1
ATOM 775 C CA . LEU A 1 103 ? -11.374 -0.361 11.576 1.00 89.12 103 LEU A CA 1
ATOM 776 C C . LEU A 1 103 ? -10.226 -1.155 12.214 1.00 89.12 103 LEU A C 1
ATOM 778 O O . LEU A 1 103 ? -9.069 -0.893 11.899 1.00 89.12 103 LEU A O 1
ATOM 782 N N . ARG A 1 104 ? -10.531 -2.172 13.034 1.00 89.12 104 ARG A N 1
ATOM 783 C CA . ARG A 1 104 ? -9.501 -3.072 13.583 1.00 89.12 104 ARG A CA 1
ATOM 784 C C . ARG A 1 104 ? -8.747 -3.822 12.488 1.00 89.12 104 ARG A C 1
ATOM 786 O O . ARG A 1 104 ? -7.526 -3.772 12.467 1.00 89.12 104 ARG A O 1
ATOM 793 N N . ARG A 1 105 ? -9.455 -4.430 11.529 1.00 89.69 105 ARG A N 1
ATOM 794 C CA . ARG A 1 105 ? -8.810 -5.116 10.391 1.00 89.69 105 ARG A CA 1
ATOM 795 C C . ARG A 1 105 ? -7.979 -4.179 9.525 1.00 89.69 105 ARG A C 1
ATOM 797 O O . ARG A 1 105 ? -6.911 -4.570 9.064 1.00 89.69 105 ARG A O 1
ATOM 804 N N . LEU A 1 106 ? -8.463 -2.955 9.304 1.00 92.12 106 LEU A N 1
ATOM 805 C CA . LEU A 1 106 ? -7.704 -1.927 8.603 1.00 92.12 106 LEU A CA 1
ATOM 806 C C . LEU A 1 106 ? -6.396 -1.643 9.347 1.00 92.12 106 LEU A C 1
ATOM 808 O O . LEU A 1 106 ? -5.345 -1.655 8.717 1.00 92.12 106 LEU A O 1
ATOM 812 N N . LEU A 1 107 ? -6.451 -1.442 10.666 1.00 93.19 107 LEU A N 1
ATOM 813 C CA . LEU A 1 107 ? -5.262 -1.187 11.476 1.00 93.19 107 LEU A CA 1
ATOM 814 C C . LEU A 1 107 ? -4.276 -2.356 11.435 1.00 93.19 107 LEU A C 1
ATOM 816 O O . LEU A 1 107 ? -3.120 -2.155 11.080 1.00 93.19 107 LEU A O 1
ATOM 820 N N . GLU A 1 108 ? -4.732 -3.576 11.725 1.00 92.50 108 GLU A N 1
ATOM 821 C CA . GLU A 1 108 ? -3.891 -4.780 11.688 1.00 92.50 108 GLU A CA 1
ATOM 822 C C . GLU A 1 108 ? -3.222 -4.948 10.319 1.00 92.50 108 GLU A C 1
ATOM 824 O O . GLU A 1 108 ? -2.014 -5.168 10.226 1.00 92.50 108 GLU A O 1
ATOM 829 N N . GLY A 1 109 ? -3.984 -4.766 9.238 1.00 94.25 109 GLY A N 1
ATOM 830 C CA . GLY A 1 109 ? -3.440 -4.854 7.892 1.00 94.25 109 GLY A CA 1
ATOM 831 C C . GLY A 1 109 ? -2.444 -3.750 7.560 1.00 94.25 109 GLY A C 1
ATOM 832 O O . GLY A 1 109 ? -1.403 -4.032 6.969 1.00 94.25 109 GLY A O 1
ATOM 833 N N . LEU A 1 110 ? -2.707 -2.509 7.968 1.00 95.31 110 LEU A N 1
ATOM 834 C CA . LEU A 1 110 ? -1.766 -1.406 7.779 1.00 95.31 110 LEU A CA 1
ATOM 835 C C . LEU A 1 110 ? -0.460 -1.622 8.546 1.00 95.31 110 LEU A C 1
ATOM 837 O O . LEU A 1 110 ? 0.601 -1.295 8.020 1.00 95.31 110 LEU A O 1
ATOM 841 N N . LEU A 1 111 ? -0.512 -2.212 9.741 1.00 94.44 111 LEU A N 1
ATOM 842 C CA . LEU A 1 111 ? 0.687 -2.563 10.500 1.00 94.44 111 LEU A CA 1
ATOM 843 C C . LEU A 1 111 ? 1.525 -3.619 9.764 1.00 94.44 111 LEU A C 1
ATOM 845 O O . LEU A 1 111 ? 2.738 -3.447 9.647 1.00 94.44 111 LEU A O 1
ATOM 849 N N . VAL A 1 112 ? 0.899 -4.641 9.170 1.00 95.56 112 VAL A N 1
ATOM 850 C CA . VAL A 1 112 ? 1.595 -5.592 8.279 1.00 95.56 112 VAL A CA 1
ATOM 851 C C . VAL A 1 112 ? 2.223 -4.869 7.081 1.00 95.56 112 VAL A C 1
ATOM 853 O O . VAL A 1 112 ? 3.412 -5.039 6.801 1.00 95.56 112 VAL A O 1
ATOM 856 N N . TYR A 1 113 ? 1.463 -4.015 6.389 1.00 95.94 113 TYR A N 1
ATOM 857 C CA . TYR A 1 113 ? 1.982 -3.272 5.238 1.00 95.94 113 TYR A CA 1
ATOM 858 C C . TYR A 1 113 ? 3.092 -2.288 5.609 1.00 95.94 113 TYR A C 1
ATOM 860 O O . TYR A 1 113 ? 4.012 -2.119 4.819 1.00 95.94 113 TYR A O 1
ATOM 868 N N . SER A 1 114 ? 3.081 -1.687 6.801 1.00 95.00 114 SER A N 1
ATOM 869 C CA . SER A 1 114 ? 4.159 -0.798 7.261 1.00 95.00 114 SER A CA 1
ATOM 870 C C . SER A 1 114 ? 5.520 -1.503 7.306 1.00 95.00 114 SER A C 1
ATOM 872 O O . SER A 1 114 ? 6.553 -0.892 7.031 1.00 95.00 114 SER A O 1
ATOM 874 N N . VAL A 1 115 ? 5.515 -2.810 7.591 1.00 95.19 115 VAL A N 1
ATOM 875 C CA . VAL A 1 115 ? 6.705 -3.660 7.552 1.00 95.19 115 VAL A CA 1
ATOM 876 C C . VAL A 1 115 ? 7.080 -3.946 6.103 1.00 95.19 115 VAL A C 1
ATOM 878 O O . VAL A 1 115 ? 8.214 -3.684 5.717 1.00 95.19 115 VAL A O 1
ATOM 881 N N . LEU A 1 116 ? 6.131 -4.402 5.280 1.00 95.31 116 LEU A N 1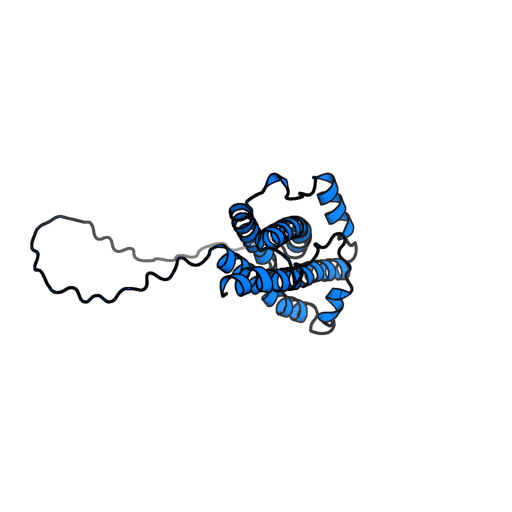
ATOM 882 C CA . LEU A 1 116 ? 6.369 -4.710 3.862 1.00 95.31 116 LEU A CA 1
ATOM 883 C C . LEU A 1 116 ? 6.862 -3.494 3.060 1.00 95.31 116 LEU A C 1
ATOM 885 O O . LEU A 1 116 ? 7.715 -3.628 2.189 1.00 95.31 116 LEU A O 1
ATOM 889 N N . LEU A 1 117 ? 6.382 -2.291 3.376 1.00 95.06 117 LEU A N 1
ATOM 890 C CA . LEU A 1 117 ? 6.796 -1.047 2.724 1.00 95.06 117 LEU A CA 1
ATOM 891 C C . LEU A 1 117 ? 8.270 -0.693 2.985 1.00 95.06 117 LEU A C 1
ATOM 893 O O . LEU A 1 117 ? 8.823 0.121 2.251 1.00 95.06 117 LEU A O 1
ATOM 897 N N . LYS A 1 118 ? 8.943 -1.326 3.959 1.00 93.69 118 LYS A N 1
ATOM 898 C CA . LYS A 1 118 ? 10.407 -1.225 4.099 1.00 93.69 118 LYS A CA 1
ATOM 899 C C . LYS A 1 118 ? 11.127 -1.823 2.885 1.00 93.69 118 LYS A C 1
ATOM 901 O O . LYS A 1 118 ? 12.081 -1.217 2.416 1.00 93.69 118 LYS A O 1
ATOM 906 N N . HIS A 1 119 ? 10.634 -2.942 2.339 1.00 93.12 119 HIS A N 1
ATOM 907 C CA . HIS A 1 119 ? 11.157 -3.528 1.093 1.00 93.12 119 HIS A CA 1
ATOM 908 C C . HIS A 1 119 ? 10.977 -2.560 -0.080 1.00 93.12 119 HIS A C 1
ATOM 910 O O . HIS A 1 119 ? 11.892 -2.323 -0.857 1.00 93.12 119 HIS A O 1
ATOM 916 N N . VAL A 1 120 ? 9.806 -1.924 -0.168 1.00 94.12 120 VAL A N 1
ATOM 917 C CA . VAL A 1 120 ? 9.512 -0.940 -1.220 1.00 94.12 120 VAL A CA 1
ATOM 918 C C . VAL A 1 120 ? 10.453 0.268 -1.152 1.00 94.12 120 VAL A C 1
ATOM 920 O O . VAL A 1 120 ? 10.969 0.695 -2.181 1.00 94.12 120 VAL A O 1
ATOM 923 N N . GLU A 1 121 ? 10.710 0.807 0.042 1.00 92.62 121 GLU A N 1
ATOM 924 C CA . GLU A 1 121 ? 11.668 1.907 0.210 1.00 92.62 121 GLU A CA 1
ATOM 925 C C . GLU A 1 121 ? 13.108 1.510 -0.102 1.00 92.62 121 GLU A C 1
ATOM 927 O O . GLU A 1 121 ? 13.857 2.331 -0.623 1.00 92.62 121 GLU A O 1
ATOM 932 N N . GLN A 1 122 ? 13.502 0.271 0.195 1.00 92.62 122 GLN A N 1
ATOM 933 C CA . GLN A 1 122 ? 14.835 -0.227 -0.144 1.00 92.62 122 GLN A CA 1
ATOM 934 C C . GLN A 1 122 ? 15.040 -0.313 -1.661 1.00 92.62 122 GLN A C 1
ATOM 936 O O . GLN A 1 122 ? 16.111 0.049 -2.146 1.00 92.62 122 GLN A O 1
ATOM 941 N N . GLU A 1 123 ? 14.023 -0.745 -2.412 1.00 93.00 123 GLU A N 1
ATOM 942 C CA . GLU A 1 123 ? 14.088 -0.781 -3.880 1.00 93.00 123 GLU A CA 1
ATOM 943 C C . GLU A 1 123 ? 13.982 0.613 -4.518 1.00 93.00 123 GLU A C 1
ATOM 945 O O . GLU A 1 123 ? 14.589 0.861 -5.560 1.00 93.00 123 GLU A O 1
ATOM 950 N N . TYR A 1 124 ? 13.227 1.531 -3.902 1.00 92.19 124 TYR A N 1
ATOM 951 C CA . TYR A 1 124 ? 12.912 2.843 -4.476 1.00 92.19 124 TYR A CA 1
ATOM 952 C C . TYR A 1 124 ? 13.086 4.016 -3.489 1.00 92.19 124 TYR A C 1
ATOM 954 O O . TYR A 1 124 ? 12.135 4.769 -3.250 1.00 92.19 124 TYR A O 1
ATOM 962 N N . PRO A 1 125 ? 14.297 4.251 -2.951 1.00 87.25 125 PRO A N 1
ATOM 963 C CA . PRO A 1 125 ? 14.517 5.206 -1.858 1.00 87.25 125 PRO A CA 1
ATOM 964 C C . PRO A 1 125 ? 14.216 6.668 -2.224 1.00 87.25 125 PRO A C 1
ATOM 966 O O . PRO A 1 125 ? 13.882 7.465 -1.353 1.00 87.25 125 PRO A O 1
ATOM 969 N N . LEU A 1 126 ? 14.307 7.029 -3.510 1.00 83.50 126 LEU A N 1
ATOM 970 C CA . LEU A 1 126 ? 14.110 8.398 -4.015 1.00 83.50 126 LEU A CA 1
ATOM 971 C C . LEU A 1 126 ? 12.893 8.535 -4.945 1.00 83.50 126 LEU A C 1
ATOM 973 O O . LEU A 1 126 ? 12.698 9.576 -5.571 1.00 83.50 126 LEU A O 1
ATOM 977 N N . SER A 1 127 ? 12.088 7.480 -5.078 1.00 82.44 127 SER A N 1
ATOM 978 C CA . SER A 1 127 ? 10.894 7.509 -5.923 1.00 82.44 127 SER A CA 1
ATOM 979 C C . SER A 1 127 ? 9.704 8.075 -5.162 1.00 82.44 127 SER A C 1
ATOM 981 O O . SER A 1 127 ? 9.584 7.879 -3.958 1.00 82.44 127 SER A O 1
ATOM 983 N N . ARG A 1 128 ? 8.739 8.652 -5.883 1.00 80.94 128 ARG A N 1
ATOM 984 C CA . ARG A 1 128 ? 7.418 8.994 -5.326 1.00 80.94 128 ARG A CA 1
ATOM 985 C C . ARG A 1 128 ? 6.670 7.775 -4.779 1.00 80.94 128 ARG A C 1
ATOM 987 O O . ARG A 1 128 ? 5.761 7.932 -3.970 1.00 80.94 128 ARG A O 1
ATOM 994 N N . ILE A 1 129 ? 7.083 6.566 -5.165 1.00 79.12 129 ILE A N 1
ATOM 995 C CA . ILE A 1 129 ? 6.634 5.303 -4.571 1.00 79.12 129 ILE A CA 1
ATOM 996 C C . ILE A 1 129 ? 6.834 5.292 -3.042 1.00 79.12 129 ILE A C 1
ATOM 998 O O . ILE A 1 129 ? 5.985 4.760 -2.323 1.00 79.12 129 ILE A O 1
ATOM 1002 N N . SER A 1 130 ? 7.898 5.916 -2.522 1.00 76.62 130 SER A N 1
ATOM 1003 C CA . SER A 1 130 ? 8.169 5.960 -1.078 1.00 76.62 130 SER A CA 1
ATOM 1004 C C . SER A 1 130 ? 7.156 6.815 -0.300 1.00 76.62 130 SER A C 1
ATOM 1006 O O . SER A 1 130 ? 6.897 6.542 0.874 1.00 76.62 130 SER A O 1
ATOM 1008 N N . GLU A 1 131 ? 6.462 7.762 -0.956 1.00 88.00 131 GLU A N 1
ATOM 1009 C CA . GLU A 1 131 ? 5.382 8.555 -0.341 1.00 88.00 131 GLU A CA 1
ATOM 1010 C C . GLU A 1 131 ? 4.255 7.664 0.208 1.00 88.00 131 GLU A C 1
ATOM 1012 O O . GLU A 1 131 ? 3.579 8.033 1.172 1.00 88.00 131 GLU A O 1
ATOM 1017 N N . VAL A 1 132 ? 4.059 6.469 -0.368 1.00 93.12 132 VAL A N 1
ATOM 1018 C CA . VAL A 1 132 ? 3.056 5.503 0.101 1.00 93.12 132 VAL A CA 1
ATOM 1019 C C . VAL A 1 132 ? 3.287 5.148 1.568 1.00 93.12 132 VAL A C 1
ATOM 1021 O O . VAL A 1 132 ? 2.313 5.056 2.318 1.00 93.12 132 VAL A O 1
ATOM 1024 N N . ARG A 1 133 ? 4.542 5.006 2.016 1.00 92.50 133 ARG A N 1
ATOM 1025 C CA . ARG A 1 133 ? 4.842 4.728 3.429 1.00 92.50 133 ARG A CA 1
ATOM 1026 C C . ARG A 1 133 ? 4.489 5.910 4.316 1.00 92.50 133 ARG A C 1
ATOM 1028 O O . ARG A 1 133 ? 3.853 5.709 5.349 1.00 92.50 133 ARG A O 1
ATOM 1035 N N . TYR A 1 134 ? 4.851 7.124 3.908 1.00 92.44 134 TYR A N 1
ATOM 1036 C CA . TYR A 1 134 ? 4.509 8.333 4.655 1.00 92.44 134 TYR A CA 1
ATOM 1037 C C . TYR A 1 134 ? 2.996 8.435 4.879 1.00 92.44 134 TYR A C 1
ATOM 1039 O O . TYR A 1 134 ? 2.545 8.486 6.025 1.00 92.44 134 TYR A O 1
ATOM 1047 N N . TYR A 1 135 ? 2.202 8.368 3.806 1.00 94.94 135 TYR A N 1
ATOM 1048 C CA . TYR A 1 135 ? 0.748 8.455 3.925 1.00 94.94 135 TYR A CA 1
ATOM 1049 C C . TYR A 1 135 ? 0.155 7.263 4.686 1.00 94.94 135 TYR A C 1
ATOM 1051 O O . TYR A 1 135 ? -0.804 7.440 5.435 1.00 94.94 135 TYR A O 1
ATOM 1059 N N . SER A 1 136 ? 0.727 6.060 4.547 1.00 96.19 136 SER A N 1
ATOM 1060 C CA . SER A 1 136 ? 0.274 4.884 5.307 1.00 96.19 136 SER A CA 1
ATOM 1061 C C . SER A 1 136 ? 0.478 5.078 6.809 1.00 96.19 136 SER A C 1
ATOM 1063 O O . SER A 1 136 ? -0.409 4.742 7.585 1.00 96.19 136 SER A O 1
ATOM 1065 N N . ASN A 1 137 ? 1.594 5.683 7.227 1.00 95.50 137 ASN A N 1
ATOM 1066 C CA . ASN A 1 137 ? 1.846 6.000 8.635 1.00 95.50 137 ASN A CA 1
ATOM 1067 C C . ASN A 1 137 ? 0.876 7.054 9.179 1.00 95.50 137 ASN A C 1
ATOM 1069 O O . ASN A 1 137 ? 0.460 6.961 10.332 1.00 95.50 137 ASN A O 1
ATOM 1073 N N . VAL A 1 138 ? 0.502 8.046 8.366 1.00 95.88 138 VAL A N 1
ATOM 1074 C CA . VAL A 1 138 ? -0.551 9.007 8.734 1.00 95.88 138 VAL A CA 1
ATOM 1075 C C . VAL A 1 138 ? -1.879 8.274 8.923 1.00 95.88 138 VAL A C 1
ATOM 1077 O O . VAL A 1 138 ? -2.517 8.423 9.960 1.00 95.88 138 VAL A O 1
ATOM 1080 N N . LEU A 1 139 ? -2.258 7.411 7.976 1.00 96.06 139 LEU A N 1
ATOM 1081 C CA . LEU A 1 139 ? -3.485 6.625 8.071 1.00 96.06 139 LEU A CA 1
ATOM 1082 C C . LEU A 1 139 ? -3.502 5.704 9.301 1.00 96.06 139 LEU A C 1
ATOM 1084 O O . LEU A 1 139 ? -4.533 5.616 9.960 1.00 96.06 139 LEU A O 1
ATOM 1088 N N . ILE A 1 140 ? -2.382 5.058 9.644 1.00 96.00 140 ILE A N 1
ATOM 1089 C CA . ILE A 1 140 ? -2.264 4.236 10.861 1.00 96.00 140 ILE A CA 1
ATOM 1090 C C . ILE A 1 140 ? -2.654 5.051 12.095 1.00 96.00 140 ILE A C 1
ATOM 1092 O O . ILE A 1 140 ? -3.535 4.620 12.836 1.00 96.00 140 ILE A O 1
ATOM 1096 N N . LYS A 1 141 ? -2.083 6.249 12.267 1.00 95.06 141 LYS A N 1
ATOM 1097 C CA . LYS A 1 141 ? -2.387 7.125 13.412 1.00 95.06 141 LYS A CA 1
ATOM 1098 C C . LYS A 1 141 ? -3.871 7.489 13.478 1.00 95.06 141 LYS A C 1
ATOM 1100 O O . LYS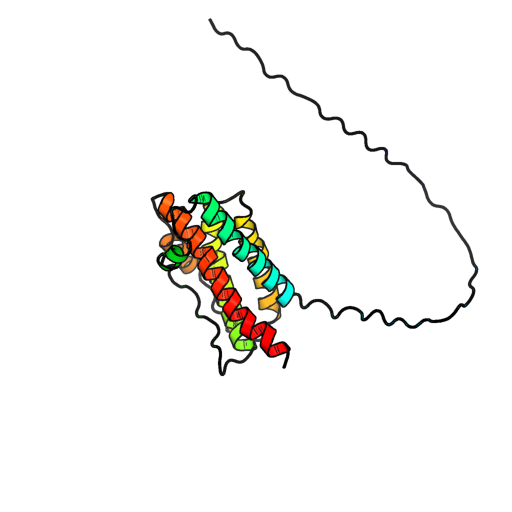 A 1 141 ? -4.481 7.418 14.544 1.00 95.06 141 LYS A O 1
ATOM 1105 N N . GLU A 1 142 ? -4.476 7.821 12.339 1.00 94.19 142 GLU A N 1
ATOM 1106 C CA . GLU A 1 142 ? -5.904 8.156 12.284 1.00 94.19 142 GLU A CA 1
ATOM 1107 C C . GLU A 1 142 ? -6.806 6.962 12.619 1.00 94.19 142 GLU A C 1
ATOM 1109 O O . GLU A 1 142 ? -7.823 7.110 13.302 1.00 94.19 142 GLU A O 1
ATOM 1114 N N . VAL A 1 143 ? -6.441 5.757 12.174 1.00 92.19 143 VAL A N 1
ATOM 1115 C CA . VAL A 1 143 ? -7.196 4.541 12.498 1.00 92.19 143 VAL A CA 1
ATOM 1116 C C . VAL A 1 143 ? -7.023 4.175 13.972 1.00 92.19 143 VAL A C 1
ATOM 1118 O O . VAL A 1 143 ? -8.019 3.878 14.630 1.00 92.19 143 VAL A O 1
ATOM 1121 N N . GLU A 1 144 ? -5.807 4.253 14.520 1.00 92.50 144 GLU A N 1
ATOM 1122 C CA . GLU A 1 144 ? -5.534 4.033 15.948 1.00 92.50 144 GLU A CA 1
ATOM 1123 C C . GLU A 1 144 ? -6.405 4.928 16.833 1.00 92.50 144 GLU A C 1
ATOM 1125 O O . GLU A 1 144 ? -6.968 4.464 17.827 1.00 92.50 144 GLU A O 1
ATOM 1130 N N . ASN A 1 145 ? -6.580 6.193 16.446 1.00 90.06 145 ASN A N 1
ATOM 1131 C CA . ASN A 1 145 ? -7.427 7.146 17.161 1.00 90.06 145 ASN A CA 1
ATOM 1132 C C . ASN A 1 145 ? -8.919 6.789 17.129 1.00 90.06 145 ASN A C 1
ATOM 1134 O O . ASN A 1 145 ? -9.642 7.151 18.055 1.00 90.06 145 ASN A O 1
ATOM 1138 N N . LYS A 1 146 ? -9.387 6.052 16.113 1.00 87.94 146 LYS A N 1
ATOM 1139 C CA . LYS A 1 146 ? -10.796 5.632 16.002 1.00 87.94 146 LYS A CA 1
ATOM 1140 C C . LYS A 1 146 ? -11.082 4.220 16.516 1.00 87.94 146 LYS A C 1
ATOM 1142 O O . LYS A 1 146 ? -12.248 3.890 16.731 1.00 87.94 146 LYS A O 1
ATOM 1147 N N . VAL A 1 147 ? -10.071 3.375 16.714 1.00 88.25 147 VAL A N 1
ATOM 1148 C CA . VAL A 1 147 ? -10.261 2.031 17.278 1.00 88.25 147 VAL A CA 1
ATOM 1149 C C . VAL A 1 147 ? -10.505 2.136 18.787 1.00 88.25 147 VAL A C 1
ATOM 1151 O O . VAL A 1 147 ? -9.613 2.496 19.551 1.00 88.25 147 VAL A O 1
ATOM 1154 N N . LYS A 1 148 ? -11.723 1.784 19.222 1.00 79.88 148 LYS A N 1
ATOM 1155 C CA . LYS A 1 148 ? -12.146 1.837 20.636 1.00 79.88 148 LYS A CA 1
ATOM 1156 C C . LYS A 1 148 ? -11.423 0.820 21.526 1.00 79.88 148 LYS A C 1
ATOM 1158 O O . LYS A 1 148 ? -11.108 1.112 22.671 1.00 79.88 148 LYS A O 1
ATOM 1163 N N . GLU A 1 149 ? -11.138 -0.370 20.999 1.00 77.56 149 GLU A N 1
ATOM 1164 C CA . GLU A 1 149 ? -10.563 -1.496 21.748 1.00 77.56 149 GLU A CA 1
ATOM 1165 C C . GLU A 1 149 ? -9.133 -1.788 21.285 1.00 77.56 149 GLU A C 1
ATOM 1167 O O . GLU A 1 149 ? -8.866 -2.788 20.615 1.00 77.56 149 GLU A O 1
ATOM 1172 N N . ARG A 1 150 ? -8.193 -0.899 21.628 1.00 70.31 150 ARG A N 1
ATOM 1173 C CA . ARG A 1 150 ? -6.790 -1.012 21.185 1.00 70.31 150 ARG A CA 1
ATOM 1174 C C . ARG A 1 150 ? -6.115 -2.322 21.614 1.00 70.31 150 ARG A C 1
ATOM 1176 O O . ARG A 1 150 ? -5.297 -2.843 20.871 1.00 70.31 150 ARG A O 1
ATOM 1183 N N . GLY A 1 151 ? -6.496 -2.888 22.762 1.00 67.69 151 GLY A N 1
ATOM 1184 C CA . GLY A 1 151 ? -5.943 -4.151 23.273 1.00 67.69 151 GLY A CA 1
ATOM 1185 C C . GLY A 1 151 ? -6.290 -5.398 22.449 1.00 67.69 151 GLY A C 1
ATOM 1186 O O . GLY A 1 151 ? -5.702 -6.447 22.678 1.00 67.69 151 GLY A O 1
ATOM 1187 N N . GLN A 1 152 ? -7.220 -5.297 21.492 1.00 73.88 152 GLN A N 1
ATOM 1188 C CA . GLN A 1 152 ? -7.574 -6.393 20.580 1.00 73.88 152 GLN A CA 1
ATOM 1189 C C . GLN A 1 152 ? -6.890 -6.278 19.209 1.00 73.88 152 GLN A C 1
ATOM 1191 O O . GLN A 1 152 ? -7.193 -7.061 18.314 1.00 73.88 152 GLN A O 1
ATOM 1196 N N . VAL A 1 153 ? -6.010 -5.291 19.015 1.00 81.00 153 VAL A N 1
ATOM 1197 C CA . VAL A 1 153 ? -5.252 -5.126 17.771 1.00 81.00 153 VAL A CA 1
ATOM 1198 C C . VAL A 1 153 ? -4.025 -6.024 17.830 1.00 81.00 153 VAL A C 1
ATOM 1200 O O . VAL A 1 153 ? -3.138 -5.826 18.661 1.00 81.00 153 VAL A O 1
ATOM 1203 N N . THR A 1 154 ? -3.957 -6.996 16.927 1.00 83.25 154 THR A N 1
ATOM 1204 C CA . THR A 1 154 ? -2.797 -7.882 16.832 1.00 83.25 154 THR A CA 1
ATOM 1205 C C . THR A 1 154 ? -1.641 -7.147 16.160 1.00 83.25 154 THR A C 1
ATOM 1207 O O . THR A 1 154 ? -1.746 -6.731 15.005 1.00 83.25 154 THR A O 1
ATOM 1210 N N . THR A 1 155 ? -0.519 -6.993 16.862 1.00 86.50 155 THR A N 1
ATOM 1211 C CA . THR A 1 155 ? 0.709 -6.407 16.310 1.00 86.50 155 THR A CA 1
ATOM 1212 C C . THR A 1 155 ? 1.765 -7.488 16.090 1.00 86.50 155 THR A C 1
ATOM 1214 O O . THR A 1 155 ? 1.822 -8.482 16.814 1.00 86.50 155 THR A O 1
ATOM 1217 N N . LEU A 1 156 ? 2.597 -7.318 15.059 1.00 88.38 156 LEU A N 1
ATOM 1218 C CA . LEU A 1 156 ? 3.688 -8.251 14.783 1.00 88.38 156 LEU A CA 1
ATOM 1219 C C . LEU A 1 156 ? 4.849 -8.015 15.754 1.00 88.38 156 LEU A C 1
ATOM 1221 O O . LEU A 1 156 ? 5.356 -6.891 15.852 1.00 88.38 156 LEU A O 1
ATOM 1225 N N . SER A 1 157 ? 5.328 -9.080 16.396 1.00 92.88 157 SER A N 1
ATOM 1226 C CA . SER A 1 157 ? 6.579 -9.057 17.159 1.00 92.88 157 SER A CA 1
ATOM 1227 C C . SER A 1 157 ? 7.779 -8.769 16.249 1.00 92.88 157 SER A C 1
ATOM 1229 O O . SER A 1 157 ? 7.722 -8.999 15.039 1.00 92.88 157 SER A O 1
ATOM 1231 N N . SER A 1 158 ? 8.906 -8.324 16.812 1.00 93.62 158 SER A N 1
ATOM 1232 C CA . SER A 1 158 ? 10.125 -8.064 16.029 1.00 93.62 158 SER A CA 1
ATOM 1233 C C . SER A 1 158 ? 10.559 -9.272 15.189 1.00 93.62 158 SER A C 1
ATOM 1235 O O . SER A 1 158 ? 10.873 -9.119 14.012 1.00 93.62 158 SER A O 1
ATOM 1237 N N . SER A 1 159 ? 10.482 -10.487 15.745 1.00 94.88 159 SER A N 1
ATOM 1238 C CA . SER A 1 159 ? 10.819 -11.716 15.015 1.00 94.88 159 SER A CA 1
ATOM 1239 C C . SER A 1 159 ? 9.859 -11.995 13.856 1.00 94.88 159 SER A C 1
ATOM 1241 O O . SER A 1 159 ? 10.302 -12.384 12.775 1.00 94.88 159 SER A O 1
ATOM 1243 N N . GLN A 1 160 ? 8.559 -11.741 14.035 1.00 93.94 160 GLN A N 1
ATOM 1244 C CA . GLN A 1 160 ? 7.568 -11.864 12.963 1.00 93.94 160 GLN A CA 1
ATOM 1245 C C . GLN A 1 160 ? 7.793 -10.822 11.862 1.00 93.94 160 GLN A C 1
ATOM 1247 O O . GLN A 1 160 ? 7.665 -11.147 10.683 1.00 93.94 160 GLN A O 1
ATOM 1252 N N . GLN A 1 161 ? 8.166 -9.589 12.220 1.00 94.38 161 GLN A N 1
ATOM 1253 C CA . GLN A 1 161 ? 8.500 -8.550 11.241 1.00 94.38 161 GLN A CA 1
ATOM 1254 C C . GLN A 1 161 ? 9.732 -8.935 10.413 1.00 94.38 161 GLN A C 1
ATOM 1256 O O . GLN A 1 161 ? 9.711 -8.820 9.189 1.00 94.38 161 GLN A O 1
ATOM 1261 N N . GLU A 1 162 ? 10.790 -9.435 11.053 1.00 94.25 162 GLU A N 1
ATOM 1262 C CA . GLU A 1 162 ? 11.982 -9.920 10.350 1.00 94.25 162 GLU A CA 1
ATOM 1263 C C . GLU A 1 162 ? 11.683 -11.125 9.458 1.00 94.25 162 GLU A C 1
ATOM 1265 O O . GLU A 1 162 ? 12.225 -11.238 8.359 1.00 94.25 162 GLU A O 1
ATOM 1270 N N . GLN A 1 163 ? 10.843 -12.053 9.920 1.00 94.06 163 GLN A N 1
ATOM 1271 C CA . GLN A 1 163 ? 10.426 -13.197 9.115 1.00 94.06 163 GLN A CA 1
ATOM 1272 C C . GLN A 1 163 ? 9.627 -12.744 7.890 1.00 94.06 163 GLN A C 1
ATOM 1274 O O . GLN A 1 163 ? 9.854 -13.256 6.796 1.00 94.06 163 GLN A O 1
ATOM 1279 N N . LEU A 1 164 ? 8.741 -11.759 8.053 1.00 93.62 164 LEU A N 1
ATOM 1280 C CA . LEU A 1 164 ? 7.970 -11.184 6.955 1.00 93.62 164 LEU A CA 1
ATOM 1281 C C . LEU A 1 164 ? 8.875 -10.519 5.910 1.00 93.62 164 LEU A C 1
ATOM 1283 O O . LEU A 1 164 ? 8.689 -10.755 4.719 1.00 93.62 164 LEU A O 1
ATOM 1287 N N . LEU A 1 165 ? 9.880 -9.750 6.345 1.00 93.56 165 LEU A N 1
ATOM 1288 C CA . LEU A 1 165 ? 10.864 -9.133 5.448 1.00 93.56 165 LEU A CA 1
ATOM 1289 C C . LEU A 1 165 ? 11.704 -10.181 4.712 1.00 93.56 165 LEU A C 1
ATOM 1291 O O . LEU A 1 165 ? 11.827 -10.117 3.493 1.00 93.56 165 LEU A O 1
ATOM 1295 N N . ARG A 1 166 ? 12.206 -11.199 5.422 1.00 92.62 166 ARG A N 1
ATOM 1296 C CA . ARG A 1 166 ? 12.940 -12.317 4.803 1.00 92.62 166 ARG A CA 1
ATOM 1297 C C . ARG A 1 166 ? 12.107 -13.070 3.768 1.00 92.62 166 ARG A C 1
ATOM 1299 O O . ARG A 1 166 ? 12.653 -13.572 2.796 1.00 92.62 166 ARG A O 1
ATOM 1306 N N . ALA A 1 167 ? 10.793 -13.156 3.962 1.00 90.56 167 ALA A N 1
ATOM 1307 C CA . ALA A 1 167 ? 9.920 -13.892 3.056 1.00 90.56 167 ALA A CA 1
ATOM 1308 C C . ALA A 1 167 ? 9.619 -13.148 1.738 1.00 90.56 167 ALA A C 1
ATOM 1310 O O . ALA A 1 167 ? 9.184 -13.775 0.768 1.00 90.56 167 ALA A O 1
ATOM 1311 N N . VAL A 1 168 ? 9.843 -11.831 1.698 1.00 91.25 168 VAL A N 1
ATOM 1312 C CA . VAL A 1 168 ? 9.743 -11.010 0.478 1.00 91.25 168 VAL A CA 1
ATOM 1313 C C . VAL A 1 168 ? 11.104 -10.653 -0.115 1.00 91.25 168 VAL A C 1
ATOM 1315 O O . VAL A 1 168 ? 11.155 -10.119 -1.222 1.00 91.25 168 VAL A O 1
ATOM 1318 N N . ASP A 1 169 ? 12.188 -10.997 0.576 1.00 89.19 169 ASP A N 1
ATOM 1319 C CA . ASP A 1 169 ? 13.543 -10.840 0.071 1.00 89.19 169 ASP A CA 1
ATOM 1320 C C . ASP A 1 169 ? 13.783 -11.781 -1.120 1.00 89.19 169 ASP A C 1
ATOM 1322 O O . ASP A 1 169 ? 13.418 -12.964 -1.118 1.00 89.19 169 ASP A O 1
ATOM 1326 N N . ARG A 1 170 ? 14.358 -11.234 -2.187 1.00 86.94 170 ARG A N 1
ATOM 1327 C CA . ARG A 1 170 ? 14.627 -11.935 -3.448 1.00 86.94 170 ARG A CA 1
ATOM 1328 C C . ARG A 1 170 ? 16.044 -11.587 -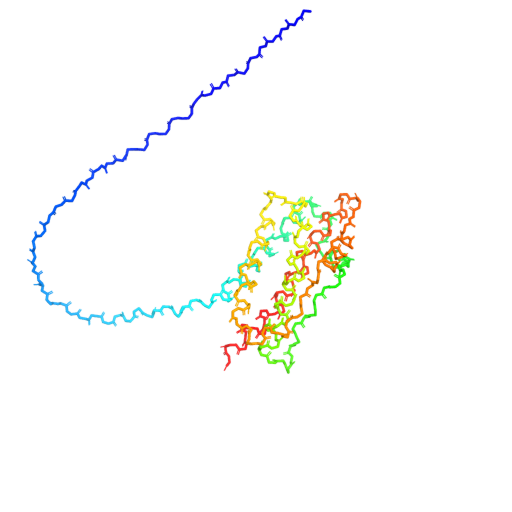3.873 1.00 86.94 170 ARG A C 1
ATOM 1330 O O . ARG A 1 170 ? 16.456 -10.445 -3.751 1.00 86.94 170 ARG A O 1
ATOM 1337 N N . SER A 1 171 ? 16.785 -12.550 -4.412 1.00 84.06 171 SER A N 1
ATOM 1338 C CA . SER A 1 171 ? 18.166 -12.309 -4.850 1.00 84.06 171 SER A CA 1
ATOM 1339 C C . SER A 1 171 ? 18.246 -11.525 -6.164 1.00 84.06 171 SER A C 1
ATOM 1341 O O . SER A 1 171 ? 19.116 -10.675 -6.326 1.00 84.06 171 SER A O 1
ATOM 1343 N N . ASP A 1 172 ? 17.331 -11.791 -7.095 1.00 93.19 172 ASP A N 1
ATOM 1344 C CA . ASP A 1 172 ? 17.295 -11.158 -8.414 1.00 93.19 172 ASP A CA 1
ATOM 1345 C C . ASP A 1 172 ? 16.587 -9.790 -8.396 1.00 93.19 172 ASP A C 1
ATOM 1347 O O . ASP A 1 172 ? 15.497 -9.634 -7.840 1.00 93.19 172 ASP A O 1
ATOM 1351 N N . THR A 1 173 ? 17.189 -8.803 -9.067 1.00 93.69 173 THR A N 1
ATOM 1352 C CA . THR A 1 173 ? 16.682 -7.427 -9.158 1.00 93.69 173 THR A CA 1
ATOM 1353 C C . THR A 1 173 ? 15.290 -7.348 -9.779 1.00 93.69 173 THR A C 1
ATOM 1355 O O . THR A 1 173 ? 14.459 -6.572 -9.299 1.00 93.69 173 THR A O 1
ATOM 1358 N N . PHE A 1 174 ? 15.003 -8.139 -10.816 1.00 93.19 174 PHE A N 1
ATOM 1359 C CA . PHE A 1 174 ? 13.685 -8.123 -11.451 1.00 93.19 174 PHE A CA 1
ATOM 1360 C C . PHE A 1 174 ? 12.598 -8.582 -10.466 1.00 93.19 174 PHE A C 1
ATOM 1362 O O . PHE A 1 174 ? 11.610 -7.879 -10.246 1.00 93.19 174 PHE A O 1
ATOM 1369 N N . HIS A 1 175 ? 12.804 -9.709 -9.787 1.00 92.88 175 HIS A N 1
ATOM 1370 C CA . HIS A 1 175 ? 11.886 -10.243 -8.789 1.00 92.88 175 HIS A CA 1
ATOM 1371 C C . HIS A 1 175 ? 11.780 -9.358 -7.544 1.00 92.88 175 HIS A C 1
ATOM 1373 O O . HIS A 1 175 ? 10.682 -9.259 -6.989 1.00 92.88 175 HIS A O 1
ATOM 1379 N N . ARG A 1 176 ? 12.854 -8.679 -7.120 1.00 94.12 176 ARG A N 1
ATOM 1380 C CA . ARG A 1 176 ? 12.804 -7.682 -6.033 1.00 94.12 176 ARG A CA 1
ATOM 1381 C C . ARG A 1 176 ? 11.865 -6.526 -6.371 1.00 94.12 176 ARG A C 1
ATOM 1383 O O . ARG A 1 176 ? 10.967 -6.222 -5.582 1.00 94.12 176 ARG A O 1
ATOM 1390 N N . ARG A 1 177 ? 12.010 -5.951 -7.569 1.00 93.88 177 ARG A N 1
ATOM 1391 C CA . ARG A 1 177 ? 11.169 -4.854 -8.080 1.00 93.88 177 ARG A CA 1
ATOM 1392 C C . ARG A 1 177 ? 9.722 -5.280 -8.282 1.00 93.88 177 ARG A C 1
ATOM 1394 O O . ARG A 1 177 ? 8.809 -4.585 -7.842 1.00 93.88 177 ARG A O 1
ATOM 1401 N N . MET A 1 178 ? 9.504 -6.454 -8.871 1.00 94.50 178 MET A N 1
ATOM 1402 C CA . MET A 1 178 ? 8.168 -7.033 -9.013 1.00 94.50 178 MET A CA 1
ATOM 1403 C C . MET A 1 178 ? 7.508 -7.300 -7.655 1.00 94.50 178 MET A C 1
ATOM 1405 O O . MET A 1 178 ? 6.312 -7.072 -7.503 1.00 94.50 178 MET A O 1
ATOM 1409 N N . THR A 1 179 ? 8.277 -7.721 -6.646 1.00 94.69 179 THR A N 1
ATOM 1410 C CA . THR A 1 179 ? 7.768 -7.900 -5.278 1.00 94.69 179 THR A CA 1
ATOM 1411 C C . THR A 1 179 ? 7.373 -6.561 -4.655 1.00 94.69 179 THR A C 1
ATOM 1413 O O . THR A 1 179 ? 6.289 -6.458 -4.084 1.00 94.69 179 THR A O 1
ATOM 1416 N N . ALA A 1 180 ? 8.186 -5.514 -4.824 1.00 94.50 180 ALA A N 1
ATOM 1417 C CA . ALA A 1 180 ? 7.856 -4.169 -4.355 1.00 94.50 180 ALA A CA 1
ATOM 1418 C C . ALA A 1 180 ? 6.566 -3.625 -5.000 1.00 94.50 180 ALA A C 1
ATOM 1420 O O . ALA A 1 180 ? 5.666 -3.169 -4.293 1.00 94.50 180 ALA A O 1
ATOM 1421 N N . HIS A 1 181 ? 6.416 -3.758 -6.320 1.00 95.06 181 HIS A N 1
ATOM 1422 C CA . HIS A 1 181 ? 5.166 -3.403 -7.007 1.00 95.06 181 HIS A CA 1
ATOM 1423 C C . HIS A 1 181 ? 3.993 -4.292 -6.582 1.00 95.06 181 HIS A C 1
ATOM 1425 O O . HIS A 1 181 ? 2.881 -3.804 -6.395 1.00 95.06 181 HIS A O 1
ATOM 1431 N N . GLY A 1 182 ? 4.234 -5.578 -6.324 1.00 95.06 182 GLY A N 1
ATOM 1432 C CA . GLY A 1 182 ? 3.235 -6.500 -5.784 1.00 95.06 182 GLY A CA 1
ATOM 1433 C C . GLY A 1 182 ? 2.709 -6.059 -4.415 1.00 95.06 182 GLY A C 1
ATOM 1434 O O . GLY A 1 182 ? 1.508 -6.158 -4.152 1.00 95.06 182 GLY A O 1
ATOM 1435 N N . ILE A 1 183 ? 3.576 -5.521 -3.551 1.00 95.25 183 ILE A N 1
ATOM 1436 C CA . ILE A 1 183 ? 3.186 -4.981 -2.239 1.00 95.25 183 ILE A CA 1
ATOM 1437 C C . ILE A 1 183 ? 2.236 -3.793 -2.423 1.00 95.25 183 ILE A C 1
ATOM 1439 O O . ILE A 1 183 ? 1.169 -3.759 -1.807 1.00 95.25 183 ILE A O 1
ATOM 1443 N N . LEU A 1 184 ? 2.577 -2.859 -3.313 1.00 95.25 184 LEU A N 1
ATOM 1444 C CA . LEU A 1 184 ? 1.756 -1.681 -3.611 1.00 95.25 184 LEU A CA 1
ATOM 1445 C C . LEU A 1 184 ? 0.414 -2.050 -4.252 1.00 95.25 184 LEU A C 1
ATOM 1447 O O . LEU A 1 184 ? -0.621 -1.483 -3.890 1.00 95.25 184 LEU A O 1
ATOM 1451 N N . TYR A 1 185 ? 0.420 -3.024 -5.163 1.00 94.94 185 TYR A N 1
ATOM 1452 C CA . TYR A 1 185 ? -0.776 -3.592 -5.778 1.00 94.94 185 TYR A CA 1
ATOM 1453 C C . TYR A 1 185 ? -1.739 -4.134 -4.720 1.00 94.94 185 TYR A C 1
ATOM 1455 O O . TYR A 1 185 ? -2.902 -3.729 -4.669 1.00 94.94 185 TYR A O 1
ATOM 1463 N N . ASN A 1 186 ? -1.256 -5.012 -3.838 1.00 94.62 186 ASN A N 1
ATOM 1464 C CA . ASN A 1 186 ? -2.099 -5.628 -2.817 1.00 94.62 186 ASN A CA 1
ATOM 1465 C C . ASN A 1 186 ? -2.588 -4.599 -1.786 1.00 94.62 186 ASN A C 1
ATOM 1467 O O . ASN A 1 186 ? -3.766 -4.630 -1.414 1.00 94.62 186 ASN A O 1
ATOM 1471 N N . LEU A 1 187 ? -1.739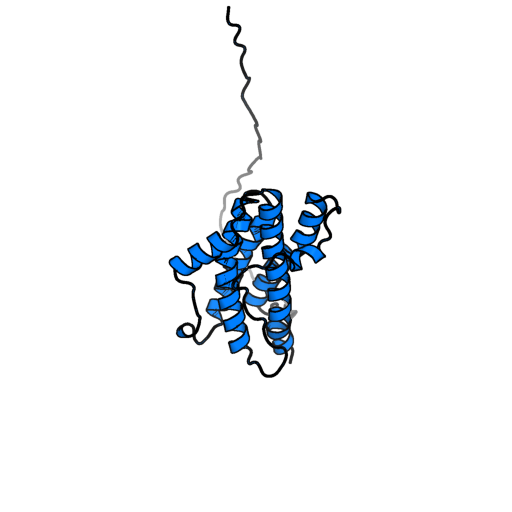 -3.638 -1.399 1.00 95.06 187 LEU A N 1
ATOM 1472 C CA . LEU A 1 187 ? -2.128 -2.533 -0.520 1.00 95.06 187 LEU A CA 1
ATOM 1473 C C . LEU A 1 187 ? -3.262 -1.706 -1.134 1.00 95.06 187 LEU A C 1
ATOM 1475 O O . LEU A 1 187 ? -4.238 -1.408 -0.450 1.00 95.06 187 LEU A O 1
ATOM 1479 N N . HIS A 1 188 ? -3.176 -1.375 -2.426 1.00 94.44 188 HIS A N 1
ATOM 1480 C CA . HIS A 1 188 ? -4.216 -0.606 -3.107 1.00 94.44 188 HIS A CA 1
ATOM 1481 C C . HIS A 1 188 ? -5.588 -1.279 -2.990 1.00 94.44 188 HIS A C 1
ATOM 1483 O O . HIS A 1 188 ? -6.553 -0.659 -2.541 1.00 94.44 188 HIS A O 1
ATOM 1489 N N . TYR A 1 189 ? -5.680 -2.560 -3.354 1.00 92.25 189 TYR A N 1
ATOM 1490 C CA . TYR A 1 189 ? -6.954 -3.280 -3.321 1.00 92.25 189 TYR A CA 1
ATOM 1491 C C . TYR A 1 189 ? -7.452 -3.537 -1.898 1.00 92.25 189 TYR A C 1
ATOM 1493 O O . TYR A 1 189 ? -8.656 -3.446 -1.662 1.00 92.25 189 TYR A O 1
ATOM 1501 N N . PHE A 1 190 ? -6.548 -3.779 -0.944 1.00 92.94 190 PHE A N 1
ATOM 1502 C CA . PHE A 1 190 ? -6.897 -3.851 0.475 1.00 92.94 190 PHE A CA 1
ATOM 1503 C C . PHE A 1 190 ? -7.584 -2.560 0.951 1.00 92.94 190 PHE A C 1
ATOM 1505 O O . PHE A 1 190 ? -8.667 -2.609 1.536 1.00 92.94 190 PHE A O 1
ATOM 1512 N N . LEU A 1 191 ? -7.013 -1.397 0.623 1.00 93.44 191 LEU A N 1
ATOM 1513 C CA . LEU A 1 191 ? -7.577 -0.097 0.992 1.00 93.44 191 LEU A CA 1
ATOM 1514 C C . LEU A 1 191 ? -8.895 0.203 0.275 1.00 93.44 191 LEU A C 1
ATOM 1516 O O . LEU A 1 191 ? -9.807 0.750 0.894 1.00 93.44 191 LEU A O 1
ATOM 1520 N N . VAL A 1 192 ? -9.027 -0.165 -1.005 1.00 91.69 192 VAL A N 1
ATOM 1521 C CA . VAL A 1 192 ? -10.288 -0.021 -1.756 1.00 91.69 192 VAL A CA 1
ATOM 1522 C C . VAL A 1 192 ? -11.412 -0.812 -1.086 1.00 91.69 192 VAL A C 1
ATOM 1524 O O . VAL A 1 192 ? -12.522 -0.293 -0.943 1.00 91.69 192 VAL A O 1
ATOM 1527 N N . ASP A 1 193 ? -11.130 -2.037 -0.642 1.00 87.69 193 ASP A N 1
ATOM 1528 C CA . ASP A 1 193 ? -12.108 -2.881 0.045 1.00 87.69 193 ASP A CA 1
ATOM 1529 C C . ASP A 1 193 ? -12.502 -2.282 1.410 1.00 87.69 193 ASP A C 1
ATOM 1531 O O . ASP A 1 193 ? -13.693 -2.148 1.706 1.00 87.69 193 ASP A O 1
ATOM 1535 N N . CYS A 1 194 ? -11.531 -1.829 2.213 1.00 87.19 194 CYS A N 1
ATOM 1536 C CA . CYS A 1 194 ? -11.797 -1.165 3.496 1.00 87.19 194 CYS A CA 1
ATOM 1537 C C . CYS A 1 194 ? -12.575 0.151 3.331 1.00 87.19 194 CYS A C 1
ATOM 1539 O O . CYS A 1 194 ? -13.527 0.408 4.074 1.00 87.19 194 CYS A O 1
ATOM 1541 N N . ARG A 1 195 ? -12.229 0.967 2.325 1.00 87.62 195 ARG A N 1
ATOM 1542 C CA . ARG A 1 195 ? -12.902 2.238 2.017 1.00 87.62 195 ARG A CA 1
ATOM 1543 C C . ARG A 1 195 ? -14.396 2.057 1.806 1.00 87.62 195 ARG A C 1
ATOM 1545 O O . ARG A 1 195 ? -15.179 2.837 2.341 1.00 87.62 195 ARG A O 1
ATOM 1552 N N . ARG A 1 196 ? -14.802 1.033 1.047 1.00 81.81 196 ARG A N 1
ATOM 1553 C CA . ARG A 1 196 ? -16.222 0.759 0.769 1.00 81.81 196 ARG A CA 1
ATOM 1554 C C . ARG A 1 196 ? -17.026 0.589 2.055 1.00 81.81 196 ARG A C 1
ATOM 1556 O O . ARG A 1 196 ? -18.158 1.048 2.116 1.00 81.81 196 ARG A O 1
ATOM 1563 N N . VAL A 1 197 ? -16.448 -0.029 3.082 1.00 78.69 197 VAL A N 1
ATOM 1564 C CA . VAL A 1 197 ? -17.127 -0.252 4.365 1.00 78.69 197 VAL A CA 1
ATOM 1565 C C . VAL A 1 197 ? -17.062 0.988 5.259 1.00 78.69 197 VAL A C 1
ATOM 1567 O O . VAL A 1 197 ? -18.066 1.340 5.869 1.00 78.69 197 VAL A O 1
ATOM 1570 N N . ILE A 1 198 ? -15.913 1.666 5.322 1.00 77.62 198 ILE A N 1
ATOM 1571 C CA . ILE A 1 198 ? -15.688 2.806 6.227 1.00 77.62 198 ILE A CA 1
ATOM 1572 C C . ILE A 1 198 ? -16.403 4.074 5.745 1.00 77.62 198 ILE A C 1
ATOM 1574 O O . ILE A 1 198 ? -16.942 4.813 6.564 1.00 77.62 198 ILE A O 1
ATOM 1578 N N . VAL A 1 199 ? -16.426 4.325 4.433 1.00 74.44 199 VAL A N 1
ATOM 1579 C CA . VAL A 1 199 ? -17.011 5.541 3.848 1.00 74.44 199 VAL A CA 1
ATOM 1580 C C . VAL A 1 199 ? -18.496 5.348 3.538 1.00 74.44 199 VAL A C 1
ATOM 1582 O O . VAL A 1 199 ? -19.308 6.167 3.956 1.00 74.44 199 VAL A O 1
ATOM 1585 N N . ASN A 1 200 ? -18.898 4.248 2.887 1.00 64.25 200 ASN A N 1
ATOM 1586 C CA . ASN A 1 200 ? -20.297 4.107 2.451 1.00 64.25 200 ASN A CA 1
ATOM 1587 C C . ASN A 1 200 ? -21.269 3.802 3.603 1.00 64.25 200 ASN A C 1
ATOM 1589 O O . ASN A 1 200 ? -22.449 4.115 3.482 1.00 64.25 200 ASN A O 1
ATOM 1593 N N . LYS A 1 201 ? -20.812 3.221 4.725 1.00 57.03 201 LYS A N 1
ATOM 1594 C CA . LYS A 1 201 ? -21.668 3.044 5.915 1.00 57.03 201 LYS A CA 1
ATOM 1595 C C . LYS A 1 201 ? -21.881 4.326 6.719 1.00 57.03 201 LYS A C 1
ATOM 1597 O O . LYS A 1 201 ? -22.752 4.331 7.570 1.00 57.03 201 LYS A O 1
ATOM 1602 N N . ARG A 1 202 ? -21.111 5.388 6.465 1.00 54.53 202 ARG A N 1
ATOM 1603 C CA . ARG A 1 202 ? -21.304 6.699 7.111 1.00 54.53 202 ARG A CA 1
ATOM 1604 C C . ARG A 1 202 ? -22.292 7.599 6.373 1.00 54.53 202 ARG A C 1
ATOM 1606 O O . ARG A 1 202 ? -22.662 8.637 6.903 1.00 54.53 202 ARG A O 1
ATOM 1613 N N . ALA A 1 203 ? -22.662 7.226 5.149 1.00 46.66 203 ALA A N 1
ATOM 1614 C CA . ALA A 1 203 ? -23.631 7.935 4.317 1.00 46.66 203 ALA A CA 1
ATOM 1615 C C . ALA A 1 203 ? -25.064 7.375 4.448 1.00 46.66 203 ALA A C 1
ATOM 1617 O O . ALA A 1 203 ? -25.953 7.817 3.726 1.00 46.66 203 ALA A O 1
ATOM 1618 N N . ARG A 1 204 ? -25.274 6.384 5.323 1.00 38.84 204 ARG A N 1
ATOM 1619 C CA . ARG A 1 204 ? -26.583 5.855 5.730 1.00 38.84 204 ARG A CA 1
ATOM 1620 C C . ARG A 1 204 ? -26.765 6.114 7.214 1.00 38.84 204 ARG A C 1
ATOM 1622 O O . ARG A 1 204 ? -27.926 6.330 7.604 1.00 38.84 204 ARG A O 1
#

Sequence (204 aa):
AALSYLLPPLLLAAALRLAAGAPLEGPTESPAGETSGEELETGRPEDALAVALESVLRATKRHKKEFLAEFQGEVKYEFLDRYKIPSLPAKCPYSNFGQDACLRRLLEGLLVYSVLLKHVEQEYPLSRISEVRYYSNVLIKEVENKVKERGQVTTLSSSQQEQLLRAVDRSDTFHRRMTAHGILYNLHYFLVDCRRVIVNKRAR